Protein AF-A0A9E2Q8C4-F1 (afdb_monomer_lite)

Secondary structure (DSSP, 8-state):
-----PPPEEEEEEBPTTSSTT-TTBHHHHHHHTEEEEETT-TTGGG--TT-EEEEEETTTEEEEEEEE-S--EEPPGGG--SSS-EEEEEEEEEEEEEEEEEGGGTGGGSS---TT-SEEEE-HHHHHHHHHHHHHHHHTT---TTTHHHHHHHHHHHHHHHHHGGGT-EE--TTS-SSEE--TTT-EESEEEE-TTS-EEEEEE-SS--HHHHHHHHHHHHHHHHHHT--TT--EEEEEEES---HHHHHHHHHTTEEEEE----

Radius of gyration: 23.62 Å; chains: 1; bounding box: 59×43×69 Å

Sequence (267 aa):
MSEKSSPNYWLFSNKSAGAYDDNIWDMSTVLKTSCYSIKEPESNRSHVSPGDVVYMRIYGHAFIGRFVIAGEWKKAPVKQQKWKVTVGTFPMKDVVIWPRPLPQVLVMKDLSNQNYRKRINKITREDGIMIETAQRVYTRLGFGDADENILVLEKGLEEAIKPNLKKLGLKPAGKNIRQQFDMGIGVGRSDLICLDENGDLVVVELKRGLTSDEAIGQVLRYMGWLRENTAEKGQKVEGCIVAGDYDEHLRLAAAAANVRLVLVRLG

pLDDT: mean 79.26, std 16.54, range [32.16, 98.25]

Structure (mmCIF, N/CA/C/O backbone):
data_AF-A0A9E2Q8C4-F1
#
_entry.id   AF-A0A9E2Q8C4-F1
#
loop_
_atom_site.group_PDB
_atom_site.id
_atom_site.type_symbol
_atom_site.label_atom_id
_atom_site.label_alt_id
_atom_site.label_comp_id
_atom_site.label_asym_id
_atom_site.label_entity_id
_atom_site.label_seq_id
_atom_site.pdbx_PDB_ins_code
_atom_site.Cartn_x
_atom_site.Cartn_y
_atom_site.Cartn_z
_atom_site.occupancy
_atom_site.B_iso_or_equiv
_atom_site.auth_seq_id
_atom_site.auth_comp_id
_atom_site.auth_asym_id
_atom_site.auth_atom_id
_atom_site.pdbx_PDB_model_num
ATOM 1 N N . MET A 1 1 ? 6.461 -23.977 -36.034 1.00 39.34 1 MET A N 1
ATOM 2 C CA . MET A 1 1 ? 5.905 -22.840 -35.265 1.00 39.34 1 MET A CA 1
ATOM 3 C C . MET A 1 1 ? 6.678 -22.789 -33.960 1.00 39.34 1 MET A C 1
ATOM 5 O O . MET A 1 1 ? 6.621 -23.770 -33.237 1.00 39.34 1 MET A O 1
ATOM 9 N N . SER A 1 2 ? 7.496 -21.760 -33.712 1.00 45.03 2 SER A N 1
ATOM 10 C CA . SER A 1 2 ? 8.267 -21.688 -32.462 1.00 45.03 2 SER A CA 1
ATOM 11 C C . SER A 1 2 ? 7.309 -21.454 -31.297 1.00 45.03 2 SER A C 1
ATOM 13 O O . SER A 1 2 ? 6.535 -20.493 -31.343 1.00 45.03 2 SER A O 1
ATOM 15 N N . GLU A 1 3 ? 7.355 -22.303 -30.272 1.00 47.19 3 GLU A N 1
ATOM 16 C CA . GLU A 1 3 ? 6.720 -22.022 -28.985 1.00 47.19 3 GLU A CA 1
ATOM 17 C C . GLU A 1 3 ? 7.169 -20.632 -28.528 1.00 47.19 3 GLU A C 1
ATOM 19 O O . GLU A 1 3 ? 8.356 -20.381 -28.316 1.00 47.19 3 GLU A O 1
ATOM 24 N N . LYS A 1 4 ? 6.235 -19.679 -28.448 1.00 56.53 4 LYS A N 1
ATOM 25 C CA . LYS A 1 4 ? 6.529 -18.401 -27.806 1.00 56.53 4 LYS A CA 1
ATOM 26 C C . LYS A 1 4 ? 6.723 -18.708 -26.327 1.00 56.53 4 LYS A C 1
ATOM 28 O O . LYS A 1 4 ? 5.743 -18.946 -25.629 1.00 56.53 4 LYS A O 1
ATOM 33 N N . SER A 1 5 ? 7.980 -18.729 -25.886 1.00 68.31 5 SER A N 1
ATOM 34 C CA . SER A 1 5 ? 8.337 -18.761 -24.468 1.00 68.31 5 SER A CA 1
ATOM 35 C C . SER A 1 5 ? 7.480 -17.751 -23.708 1.00 68.31 5 SER A C 1
ATOM 37 O O . SER A 1 5 ? 7.331 -16.608 -24.150 1.00 68.31 5 SER A O 1
ATOM 39 N N . SER A 1 6 ? 6.927 -18.169 -22.571 1.00 83.00 6 SER A N 1
ATOM 40 C CA . SER A 1 6 ? 6.216 -17.273 -21.661 1.00 83.00 6 SER A CA 1
ATOM 41 C C . SER A 1 6 ? 7.096 -16.064 -21.313 1.00 83.00 6 SER A C 1
ATOM 43 O O . SER A 1 6 ? 8.307 -16.235 -21.132 1.00 83.00 6 SER A O 1
ATOM 45 N N . PRO A 1 7 ? 6.522 -14.850 -21.231 1.00 92.00 7 PRO A N 1
ATOM 46 C CA . PRO A 1 7 ? 7.296 -13.649 -20.947 1.00 92.00 7 PRO A CA 1
ATOM 47 C C . PRO A 1 7 ? 7.872 -13.699 -19.531 1.00 92.00 7 PRO A C 1
ATOM 49 O O . PRO A 1 7 ? 7.220 -14.193 -18.605 1.00 92.00 7 PRO A O 1
ATOM 52 N N . ASN A 1 8 ? 9.074 -13.152 -19.341 1.00 96.81 8 ASN A N 1
ATOM 53 C CA . ASN A 1 8 ? 9.579 -12.885 -18.000 1.00 96.81 8 ASN A CA 1
ATOM 54 C C . ASN A 1 8 ? 8.943 -11.607 -17.445 1.00 96.81 8 ASN A C 1
ATOM 56 O O . ASN A 1 8 ? 8.473 -10.740 -18.187 1.00 96.81 8 ASN A O 1
ATOM 60 N N . TYR A 1 9 ? 8.975 -11.483 -16.121 1.00 97.31 9 TYR A N 1
ATOM 61 C CA . TYR A 1 9 ? 8.453 -10.330 -15.404 1.00 97.31 9 TYR A CA 1
ATOM 62 C C . TYR A 1 9 ? 9.584 -9.626 -14.657 1.00 97.31 9 TYR A C 1
ATOM 64 O O . TYR A 1 9 ? 10.456 -10.264 -14.058 1.00 97.31 9 TYR A O 1
ATOM 72 N N . TRP A 1 10 ? 9.570 -8.297 -14.693 1.00 97.25 10 TRP A N 1
ATOM 73 C CA . TRP A 1 10 ? 10.635 -7.475 -14.133 1.00 97.25 10 TRP A CA 1
ATOM 74 C C . TRP A 1 10 ? 10.099 -6.277 -13.356 1.00 97.25 10 TRP A C 1
ATOM 76 O O . TRP A 1 10 ? 9.051 -5.720 -13.676 1.00 97.25 10 TRP A O 1
ATOM 86 N N . LEU A 1 11 ? 10.882 -5.827 -12.380 1.00 95.81 11 LEU A N 1
ATOM 87 C CA . LEU A 1 11 ? 10.775 -4.500 -11.785 1.00 95.81 11 LEU A CA 1
ATOM 88 C C . LEU A 1 11 ? 11.902 -3.628 -12.310 1.00 95.81 11 LEU A C 1
ATOM 90 O O . LEU A 1 11 ? 13.074 -3.967 -12.122 1.00 95.81 11 LEU A O 1
ATOM 94 N N . PHE A 1 12 ? 11.554 -2.498 -12.918 1.00 96.00 12 PHE A N 1
ATOM 95 C CA . PHE A 1 12 ? 12.516 -1.463 -13.283 1.00 96.00 12 PHE A CA 1
ATOM 96 C C . PHE A 1 12 ? 12.326 -0.260 -12.368 1.00 96.00 12 PHE A C 1
ATOM 98 O O . PHE A 1 12 ? 11.227 0.290 -12.261 1.00 96.00 12 PHE A O 1
ATOM 105 N N . SER A 1 13 ? 13.402 0.136 -11.694 1.00 93.12 13 SER A N 1
ATOM 106 C CA . SER A 1 13 ? 13.359 1.159 -10.653 1.00 93.12 13 SER A CA 1
ATOM 107 C C . SER A 1 13 ? 14.096 2.428 -11.051 1.00 93.12 13 SER A C 1
ATOM 109 O O . SER A 1 13 ? 15.273 2.382 -11.397 1.00 93.12 13 SER A O 1
ATOM 111 N N . ASN A 1 14 ? 13.439 3.570 -10.903 1.00 90.50 14 ASN A N 1
ATOM 112 C CA . ASN A 1 14 ? 14.034 4.891 -11.086 1.00 90.50 14 ASN A CA 1
ATOM 113 C C . ASN A 1 14 ? 13.808 5.758 -9.836 1.00 90.50 14 ASN A C 1
ATOM 115 O O . ASN A 1 14 ? 13.177 5.340 -8.860 1.00 90.50 14 ASN A O 1
ATOM 119 N N . LYS A 1 15 ? 14.398 6.949 -9.824 1.00 83.44 15 LYS A N 1
ATOM 120 C CA . LYS A 1 15 ? 14.154 7.984 -8.816 1.00 83.44 15 LYS A CA 1
ATOM 121 C C . LYS A 1 15 ? 12.953 8.835 -9.240 1.00 83.44 15 LYS A C 1
ATOM 123 O O . LYS A 1 15 ? 12.506 8.757 -10.385 1.00 83.44 15 LYS A O 1
ATOM 128 N N . SER A 1 16 ? 12.395 9.587 -8.296 1.00 75.12 16 SER A N 1
ATOM 129 C CA . SER A 1 16 ? 11.257 10.473 -8.545 1.00 75.12 16 SER A CA 1
ATOM 130 C C . SER A 1 16 ? 11.588 11.531 -9.601 1.00 75.12 16 SER A C 1
ATOM 132 O O . SER A 1 16 ? 12.755 11.834 -9.853 1.00 75.12 16 SER A O 1
ATOM 134 N N . ALA A 1 17 ? 10.543 12.073 -10.224 1.00 65.44 17 ALA A N 1
ATOM 135 C CA . ALA A 1 17 ? 10.678 13.163 -11.181 1.00 65.44 17 ALA A CA 1
ATOM 136 C C . ALA A 1 17 ? 11.287 14.410 -10.519 1.00 65.44 17 ALA A C 1
ATOM 138 O O . ALA A 1 17 ? 10.883 14.768 -9.413 1.00 65.44 17 ALA A O 1
ATOM 139 N N . GLY A 1 18 ? 12.250 15.050 -11.185 1.00 59.59 18 GLY A N 1
ATOM 140 C CA . GLY A 1 18 ? 12.942 16.249 -10.701 1.00 59.59 18 GLY A CA 1
ATOM 141 C C . GLY A 1 18 ? 14.043 15.974 -9.672 1.00 59.59 18 GLY A C 1
ATOM 142 O O . GLY A 1 18 ? 14.650 16.909 -9.165 1.00 59.59 18 GLY A O 1
ATOM 143 N N . ALA A 1 19 ? 14.327 14.706 -9.346 1.00 59.12 19 ALA A N 1
ATOM 144 C CA . ALA A 1 19 ? 15.390 14.369 -8.394 1.00 59.12 19 ALA A CA 1
ATOM 145 C C . ALA A 1 19 ? 16.797 14.596 -8.974 1.00 59.12 19 ALA A C 1
ATOM 147 O O . ALA A 1 19 ? 17.750 14.810 -8.226 1.00 59.12 19 ALA A O 1
ATOM 148 N N . TYR A 1 20 ? 16.932 14.501 -10.299 1.00 58.69 20 TYR A N 1
ATOM 149 C CA . TYR A 1 20 ? 18.183 14.703 -11.021 1.00 58.69 20 TYR A CA 1
ATOM 150 C C . TYR A 1 20 ? 17.852 15.268 -12.407 1.00 58.69 20 TYR A C 1
ATOM 152 O O . TYR A 1 20 ? 17.628 14.477 -13.322 1.00 58.69 20 TYR A O 1
ATOM 160 N N . ASP A 1 21 ? 17.807 16.598 -12.544 1.00 53.22 21 ASP A N 1
ATOM 161 C CA . ASP A 1 21 ? 17.507 17.331 -13.790 1.00 53.22 21 ASP A CA 1
ATOM 162 C C . ASP A 1 21 ? 18.014 16.606 -15.054 1.00 53.22 21 ASP A C 1
ATOM 164 O O . ASP A 1 21 ? 19.219 16.521 -15.311 1.00 53.22 21 ASP A O 1
ATOM 168 N N . ASP A 1 22 ? 17.080 16.035 -15.824 1.00 54.12 22 ASP A N 1
ATOM 169 C CA . ASP A 1 22 ? 17.301 15.346 -17.106 1.00 54.12 22 ASP A CA 1
ATOM 170 C C . ASP A 1 22 ? 18.286 14.152 -17.088 1.00 54.12 22 ASP A C 1
ATOM 172 O O . ASP A 1 22 ? 18.884 13.778 -18.104 1.00 54.12 22 ASP A O 1
ATOM 176 N N . ASN A 1 23 ? 18.445 13.486 -15.942 1.00 69.94 23 ASN A N 1
ATOM 177 C CA . ASN A 1 23 ? 19.281 12.290 -15.808 1.00 69.94 23 ASN A CA 1
ATOM 178 C C . ASN A 1 23 ? 18.505 11.001 -16.154 1.00 69.94 23 ASN A C 1
ATOM 180 O O . ASN A 1 23 ? 17.295 10.899 -15.982 1.00 69.94 23 ASN A O 1
ATOM 184 N N . ILE A 1 24 ? 19.211 9.946 -16.568 1.00 72.31 24 ILE A N 1
ATOM 185 C CA . ILE A 1 24 ? 18.645 8.621 -16.890 1.00 72.31 24 ILE A CA 1
ATOM 186 C C . ILE A 1 24 ? 17.985 7.914 -15.694 1.00 72.31 24 ILE A C 1
ATOM 188 O O . ILE A 1 24 ? 17.315 6.896 -15.870 1.00 72.31 24 ILE A O 1
ATOM 192 N N . TRP A 1 25 ? 18.258 8.384 -14.475 1.00 78.19 25 TRP A N 1
ATOM 193 C CA . TRP A 1 25 ? 17.630 7.913 -13.239 1.00 78.19 25 TRP A CA 1
ATOM 194 C C . TRP A 1 25 ? 16.309 8.616 -12.949 1.00 78.19 25 TRP A C 1
ATOM 196 O O . TRP A 1 25 ? 15.551 8.125 -12.116 1.00 78.19 25 TRP A O 1
ATOM 206 N N . ASP A 1 26 ? 16.031 9.727 -13.626 1.00 79.19 26 ASP A N 1
ATOM 207 C CA . ASP A 1 26 ? 14.790 10.469 -13.493 1.00 79.19 26 ASP A CA 1
ATOM 208 C C . ASP A 1 26 ? 13.678 9.760 -14.274 1.00 79.19 26 ASP A C 1
ATOM 210 O O . ASP A 1 26 ? 13.826 9.406 -15.448 1.00 79.19 26 ASP A O 1
ATOM 214 N N . MET A 1 27 ? 12.564 9.489 -13.601 1.00 83.94 27 MET A N 1
ATOM 215 C CA . MET A 1 27 ? 11.431 8.805 -14.215 1.00 83.94 27 MET A CA 1
ATOM 216 C C . MET A 1 27 ? 10.715 9.664 -15.271 1.00 83.94 27 MET A C 1
ATOM 218 O O . MET A 1 27 ? 10.165 9.122 -16.230 1.00 83.94 27 MET A O 1
ATOM 222 N N . SER A 1 28 ? 10.748 10.994 -15.154 1.00 77.88 28 SER A N 1
ATOM 223 C CA . SER A 1 28 ? 10.098 11.895 -16.115 1.00 77.88 28 SER A CA 1
ATOM 224 C C . SER A 1 28 ? 10.711 11.788 -17.516 1.00 77.88 28 SER A C 1
ATOM 226 O O . SER A 1 28 ? 9.984 11.793 -18.510 1.00 77.88 28 SER A O 1
ATOM 228 N N . THR A 1 29 ? 12.029 11.587 -17.605 1.00 74.25 29 THR A N 1
ATOM 229 C CA . THR A 1 29 ? 12.761 11.375 -18.864 1.00 74.25 29 THR A CA 1
ATOM 230 C C . THR A 1 29 ? 12.287 10.117 -19.594 1.00 74.25 29 THR A C 1
ATOM 232 O O . THR A 1 29 ? 12.103 10.117 -20.813 1.00 74.25 29 THR A O 1
ATOM 235 N N . VAL A 1 30 ? 12.049 9.038 -18.846 1.00 80.25 30 VAL A N 1
ATOM 236 C CA . VAL A 1 30 ? 11.579 7.761 -19.399 1.00 80.25 30 VAL A CA 1
ATOM 237 C C . VAL A 1 30 ? 10.150 7.891 -19.933 1.00 80.25 30 VAL A C 1
ATOM 239 O O . VAL A 1 30 ? 9.865 7.455 -21.048 1.00 80.25 30 VAL A O 1
ATOM 242 N N . LEU A 1 31 ? 9.259 8.547 -19.180 1.00 80.00 31 LEU A N 1
ATOM 243 C CA . LEU A 1 31 ? 7.859 8.716 -19.585 1.00 80.00 31 LEU A CA 1
ATOM 244 C C . LEU A 1 31 ? 7.700 9.607 -20.827 1.00 80.00 31 LEU A C 1
ATOM 246 O O . LEU A 1 31 ? 6.835 9.337 -21.655 1.00 80.00 31 LEU A O 1
ATOM 250 N N . LYS A 1 32 ? 8.551 10.627 -21.002 1.00 80.56 32 LYS A N 1
ATOM 251 C CA . LYS A 1 32 ? 8.515 11.522 -22.175 1.00 80.56 32 LYS A CA 1
ATOM 252 C C . LYS A 1 32 ? 8.969 10.849 -23.474 1.00 80.56 32 LYS A C 1
ATOM 254 O O . LYS A 1 32 ? 8.520 11.231 -24.548 1.00 80.56 32 LYS A O 1
ATOM 259 N N . THR A 1 33 ? 9.881 9.881 -23.396 1.00 75.81 33 THR A N 1
ATOM 260 C CA . THR A 1 33 ? 10.587 9.338 -24.574 1.00 75.81 33 THR A CA 1
ATOM 261 C C . THR A 1 33 ? 10.051 7.989 -25.055 1.00 75.81 33 THR A C 1
ATOM 263 O O . THR A 1 33 ? 10.525 7.475 -26.068 1.00 75.81 33 THR A O 1
ATOM 266 N N . SER A 1 34 ? 9.073 7.397 -24.353 1.00 80.31 34 SER A N 1
ATOM 267 C CA . SER A 1 34 ? 8.577 6.026 -24.603 1.00 80.31 34 SER A CA 1
ATOM 268 C C . SER A 1 34 ? 9.696 4.968 -24.657 1.00 80.31 34 SER A C 1
ATOM 270 O O . SER A 1 34 ? 9.563 3.911 -25.279 1.00 80.31 34 SER A O 1
ATOM 272 N N . CYS A 1 35 ? 10.824 5.268 -24.014 1.00 87.56 35 CYS A N 1
ATOM 273 C CA . CYS A 1 35 ? 12.038 4.472 -24.011 1.00 87.56 35 CYS A CA 1
ATOM 274 C C . CYS A 1 35 ? 12.597 4.435 -22.588 1.00 87.56 35 CYS A C 1
ATOM 276 O O . CYS A 1 35 ? 12.778 5.471 -21.947 1.00 87.56 35 CYS A O 1
ATOM 278 N N . TYR A 1 36 ? 12.926 3.242 -22.094 1.00 91.62 36 TYR A N 1
ATOM 279 C CA . TYR A 1 36 ? 13.484 3.081 -20.755 1.00 91.62 36 TYR A CA 1
ATOM 280 C C . TYR A 1 36 ? 15.013 3.092 -20.799 1.00 91.62 36 TYR A C 1
ATOM 282 O O . TYR A 1 36 ? 15.641 2.130 -21.247 1.00 91.62 36 TYR A O 1
ATOM 290 N N . SER A 1 37 ? 15.619 4.178 -20.317 1.00 90.06 37 SER A N 1
ATOM 291 C CA . SER A 1 37 ? 17.073 4.379 -20.294 1.00 90.06 37 SER A CA 1
ATOM 292 C C . SER A 1 37 ? 17.760 3.579 -19.186 1.00 90.06 37 SER A C 1
ATOM 294 O O . SER A 1 37 ? 17.492 3.775 -18.001 1.00 90.06 37 SER A O 1
ATOM 296 N N . ILE A 1 38 ? 18.705 2.720 -19.567 1.00 90.00 38 ILE A N 1
ATOM 297 C CA . ILE A 1 38 ? 19.471 1.841 -18.676 1.00 90.00 38 ILE A CA 1
ATOM 298 C C . ILE A 1 38 ? 20.961 1.906 -19.044 1.00 90.00 38 ILE A C 1
ATOM 300 O O . ILE A 1 38 ? 21.326 1.932 -20.222 1.00 90.00 38 ILE A O 1
ATOM 304 N N . LYS A 1 39 ? 21.836 1.914 -18.031 1.00 88.75 39 LYS A N 1
ATOM 305 C CA . LYS A 1 39 ? 23.293 1.843 -18.223 1.00 88.75 39 LYS A CA 1
ATOM 306 C C . LYS A 1 39 ? 23.695 0.449 -18.708 1.00 88.75 39 LYS A C 1
ATOM 308 O O . LYS A 1 39 ? 23.172 -0.545 -18.221 1.00 88.75 39 LYS A O 1
ATOM 313 N N . GLU A 1 40 ? 24.668 0.361 -19.607 1.00 89.00 40 GLU A N 1
ATOM 314 C CA . GLU A 1 40 ? 25.208 -0.919 -20.092 1.00 89.00 40 GLU A CA 1
ATOM 315 C C . GLU A 1 40 ? 25.614 -1.905 -18.969 1.00 89.00 40 GLU A C 1
ATOM 317 O O . GLU A 1 40 ? 25.206 -3.066 -19.069 1.00 89.00 40 GLU A O 1
ATOM 322 N N . PRO A 1 41 ? 26.319 -1.483 -17.891 1.00 90.06 41 PRO A N 1
ATOM 323 C CA . PRO A 1 41 ? 26.704 -2.372 -16.787 1.00 90.06 41 PRO A CA 1
ATOM 324 C C . PRO A 1 41 ? 25.583 -2.680 -15.779 1.00 90.06 41 PRO 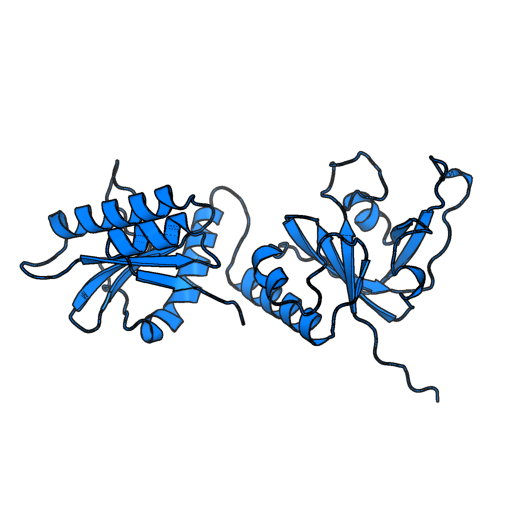A C 1
ATOM 326 O O . PRO A 1 41 ? 25.849 -3.318 -14.762 1.00 90.06 41 PRO A O 1
ATOM 329 N N . GLU A 1 42 ? 24.349 -2.210 -15.994 1.00 90.50 42 GLU A N 1
ATOM 330 C CA . GLU A 1 42 ? 23.254 -2.467 -15.055 1.00 90.50 42 GLU A CA 1
ATOM 331 C C . GLU A 1 42 ? 22.992 -3.975 -14.934 1.00 90.50 42 GLU A C 1
ATOM 333 O O . GLU A 1 42 ? 22.774 -4.674 -15.930 1.00 90.50 42 GLU A O 1
ATOM 338 N N . SER A 1 43 ? 23.001 -4.484 -13.700 1.00 90.50 43 SER A N 1
ATOM 339 C CA . SER A 1 43 ? 22.795 -5.911 -13.447 1.00 90.50 43 SER A CA 1
ATOM 340 C C . SER A 1 43 ? 21.455 -6.372 -14.020 1.00 90.50 43 SER A C 1
ATOM 342 O O . SER A 1 43 ? 20.477 -5.633 -13.952 1.00 90.50 43 SER A O 1
ATOM 344 N N . ASN A 1 44 ? 21.400 -7.596 -14.544 1.00 93.31 44 ASN A N 1
ATOM 345 C CA . ASN A 1 44 ? 20.228 -8.204 -15.186 1.00 93.31 44 ASN A CA 1
ATOM 346 C C . ASN A 1 44 ? 19.761 -7.580 -16.510 1.00 93.31 44 ASN A C 1
ATOM 348 O O . ASN A 1 44 ? 18.936 -8.201 -17.172 1.00 93.31 44 ASN A O 1
ATOM 352 N N . ARG A 1 45 ? 20.302 -6.436 -16.955 1.00 95.06 45 ARG A N 1
ATOM 353 C CA . ARG A 1 45 ? 19.930 -5.815 -18.241 1.00 95.06 45 ARG A CA 1
ATOM 354 C C . ARG A 1 45 ? 20.023 -6.795 -19.414 1.00 95.06 45 ARG A C 1
ATOM 356 O O . ARG A 1 45 ? 19.138 -6.816 -20.256 1.00 95.06 45 ARG A O 1
ATOM 363 N N . SER A 1 46 ? 21.088 -7.595 -19.473 1.00 94.50 46 SER A N 1
ATOM 364 C CA . SER A 1 46 ? 21.328 -8.564 -20.552 1.00 94.50 46 SER A CA 1
ATOM 365 C C . SER A 1 46 ? 20.352 -9.744 -20.574 1.00 94.50 46 SER A C 1
ATOM 367 O O . SER A 1 46 ? 20.367 -10.497 -21.538 1.00 94.50 46 SER A O 1
ATOM 369 N N . HIS A 1 47 ? 19.539 -9.926 -19.529 1.00 95.50 47 HIS A N 1
ATOM 370 C CA . HIS A 1 47 ? 18.545 -10.999 -19.434 1.00 95.50 47 HIS A CA 1
ATOM 371 C C . HIS A 1 47 ? 17.129 -10.540 -19.803 1.00 95.50 47 HIS A C 1
ATOM 373 O O . HIS A 1 47 ? 16.211 -11.353 -19.768 1.00 95.50 47 HIS A O 1
ATOM 379 N N . VAL A 1 48 ? 16.942 -9.252 -20.097 1.00 96.81 48 VAL A N 1
ATOM 380 C CA . VAL A 1 48 ? 15.652 -8.692 -20.504 1.00 96.81 48 VAL A CA 1
ATOM 381 C C . VAL A 1 48 ? 15.499 -8.864 -22.009 1.00 96.81 48 VAL A C 1
ATOM 383 O O . VAL A 1 48 ? 16.391 -8.471 -22.764 1.00 96.81 48 VAL A O 1
ATOM 386 N N . SER A 1 49 ? 14.361 -9.398 -22.443 1.00 96.62 49 SER A N 1
ATOM 387 C CA . SER A 1 49 ? 14.095 -9.706 -23.851 1.00 96.62 49 SER A CA 1
ATOM 388 C C . SER A 1 49 ? 12.784 -9.087 -24.354 1.00 96.62 49 SER A C 1
ATOM 390 O O . SER A 1 49 ? 11.892 -8.768 -23.561 1.00 96.62 49 SER A O 1
ATOM 392 N N . PRO A 1 50 ? 12.624 -8.909 -25.679 1.00 97.50 50 PRO A N 1
ATOM 393 C CA . PRO A 1 50 ? 11.363 -8.478 -26.272 1.00 97.50 50 PRO A CA 1
ATOM 394 C C . PRO A 1 50 ? 10.192 -9.371 -25.854 1.00 97.50 50 PRO A C 1
ATOM 396 O O . PRO A 1 50 ? 10.273 -10.594 -25.923 1.00 97.50 50 PRO A O 1
ATOM 399 N N . GLY A 1 51 ? 9.083 -8.749 -25.457 1.00 97.12 51 GLY A N 1
ATOM 400 C CA . GLY A 1 51 ? 7.899 -9.437 -24.937 1.00 97.12 51 GLY A CA 1
ATOM 401 C C . GLY A 1 51 ? 7.844 -9.549 -23.413 1.00 97.12 51 GLY A C 1
ATOM 402 O O . GLY A 1 51 ? 6.758 -9.788 -22.889 1.00 97.12 51 GLY A O 1
ATOM 403 N N . ASP A 1 52 ? 8.950 -9.313 -22.704 1.00 98.25 52 ASP A N 1
ATOM 404 C CA . ASP A 1 52 ? 8.952 -9.278 -21.242 1.00 98.25 52 ASP A CA 1
ATOM 405 C C . ASP A 1 52 ? 8.081 -8.137 -20.697 1.00 98.25 52 ASP A C 1
ATOM 407 O O . ASP A 1 52 ? 8.002 -7.047 -21.276 1.00 98.25 52 ASP A O 1
ATOM 411 N N . VAL A 1 53 ? 7.451 -8.383 -19.548 1.00 98.19 53 VAL A N 1
ATOM 412 C CA . VAL A 1 53 ? 6.601 -7.414 -18.849 1.00 98.19 53 VAL A CA 1
ATOM 413 C C . VAL A 1 53 ? 7.406 -6.732 -17.754 1.00 98.19 53 VAL A C 1
ATOM 415 O O . VAL A 1 53 ? 8.072 -7.383 -16.949 1.00 98.19 53 VAL A O 1
ATOM 418 N N . VAL A 1 54 ? 7.309 -5.411 -17.685 1.00 97.94 54 VAL A N 1
ATOM 419 C CA . VAL A 1 54 ? 8.020 -4.600 -16.700 1.00 97.94 54 VAL A CA 1
ATOM 420 C C . VAL A 1 54 ? 7.027 -3.783 -15.890 1.00 97.94 54 VAL A C 1
ATOM 422 O O . VAL A 1 54 ? 6.259 -3.010 -16.457 1.00 97.94 54 VAL A O 1
ATOM 425 N N . TYR A 1 55 ? 7.094 -3.887 -14.565 1.00 97.25 55 TYR A N 1
ATOM 426 C CA . TYR A 1 55 ? 6.458 -2.943 -13.650 1.00 97.25 55 TYR A CA 1
ATOM 427 C C . TYR A 1 55 ? 7.450 -1.844 -13.277 1.00 97.25 55 TYR A C 1
ATOM 429 O O . TYR A 1 55 ? 8.588 -2.099 -12.870 1.00 97.25 55 TYR A O 1
ATOM 437 N N . MET A 1 56 ? 7.013 -0.601 -13.433 1.00 96.00 56 MET A N 1
ATOM 438 C CA . MET A 1 56 ? 7.816 0.581 -13.153 1.00 96.00 56 MET A CA 1
ATOM 439 C C . MET A 1 56 ? 7.663 0.972 -11.688 1.00 96.00 56 MET A C 1
ATOM 441 O O . MET A 1 56 ? 6.545 1.093 -11.185 1.00 96.00 56 MET A O 1
ATOM 445 N N . ARG A 1 57 ? 8.790 1.204 -11.015 1.00 93.50 57 ARG A N 1
ATOM 446 C CA . ARG A 1 57 ? 8.848 1.547 -9.593 1.00 93.50 57 ARG A CA 1
ATOM 447 C C . ARG A 1 57 ? 9.688 2.800 -9.363 1.00 93.50 57 ARG A C 1
ATOM 449 O O . ARG A 1 57 ? 10.755 2.961 -9.949 1.00 93.50 57 ARG A O 1
ATOM 456 N N . ILE A 1 58 ? 9.253 3.646 -8.44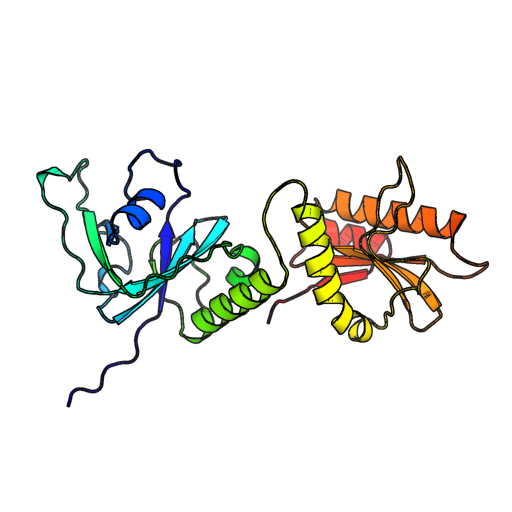1 1.00 84.94 58 ILE A N 1
ATOM 457 C CA . ILE A 1 58 ? 10.065 4.707 -7.852 1.00 84.94 58 ILE A CA 1
ATOM 458 C C . ILE A 1 58 ? 10.637 4.184 -6.532 1.00 84.94 58 ILE A C 1
ATOM 460 O O . ILE A 1 58 ? 9.884 3.798 -5.635 1.00 84.94 58 ILE A O 1
ATOM 464 N N . TYR A 1 59 ? 11.966 4.164 -6.406 1.00 80.19 59 TYR A N 1
ATOM 465 C CA . TYR A 1 59 ? 12.646 3.694 -5.193 1.00 80.19 59 TYR A CA 1
ATOM 466 C C . TYR A 1 59 ? 12.111 4.366 -3.935 1.00 80.19 59 TYR A C 1
ATOM 468 O O . TYR A 1 59 ? 12.134 5.586 -3.849 1.00 80.19 59 TYR A O 1
ATOM 476 N N . GLY A 1 60 ? 11.723 3.579 -2.933 1.00 73.69 60 GLY A N 1
ATOM 477 C CA . GLY A 1 60 ? 11.273 4.135 -1.652 1.00 73.69 60 GLY A CA 1
ATOM 478 C C . GLY A 1 60 ? 9.802 4.556 -1.644 1.00 73.69 60 GLY A C 1
ATOM 479 O O . GLY A 1 60 ? 9.255 4.744 -0.566 1.00 73.69 60 GLY A O 1
ATOM 480 N N . HIS A 1 61 ? 9.149 4.635 -2.807 1.00 75.00 61 HIS A N 1
ATOM 481 C CA . HIS A 1 61 ? 7.856 5.301 -2.939 1.00 75.00 61 HIS A CA 1
ATOM 482 C C . HIS A 1 61 ? 6.754 4.368 -3.445 1.00 75.00 61 HIS A C 1
ATOM 484 O O . HIS A 1 61 ? 5.939 3.893 -2.656 1.00 75.00 61 HIS A O 1
ATOM 490 N N . ALA A 1 62 ? 6.701 4.094 -4.750 1.00 80.06 62 ALA A N 1
ATOM 491 C CA . ALA A 1 62 ? 5.515 3.493 -5.354 1.00 80.06 62 ALA A CA 1
ATOM 492 C C . ALA A 1 62 ? 5.800 2.756 -6.665 1.00 80.06 62 ALA A C 1
ATOM 494 O O . ALA A 1 62 ? 6.782 3.040 -7.351 1.00 80.06 62 ALA A O 1
ATOM 495 N N . PHE A 1 63 ? 4.906 1.848 -7.039 1.00 90.44 63 PHE A N 1
ATOM 496 C CA . PHE A 1 63 ? 4.764 1.372 -8.411 1.00 90.44 63 PHE A CA 1
ATOM 497 C C . PHE A 1 63 ? 3.868 2.342 -9.186 1.00 90.44 63 PHE A C 1
ATOM 499 O O . PHE A 1 63 ? 2.843 2.782 -8.676 1.00 90.44 63 PHE A O 1
ATOM 506 N N . ILE A 1 64 ? 4.249 2.690 -10.411 1.00 91.81 64 ILE A N 1
ATOM 507 C CA . ILE A 1 64 ? 3.607 3.780 -11.173 1.00 91.81 64 ILE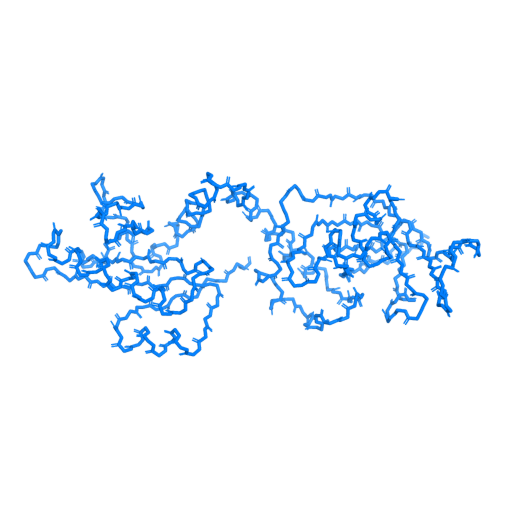 A CA 1
ATOM 508 C C . ILE A 1 64 ? 2.910 3.305 -12.448 1.00 91.81 64 ILE A C 1
ATOM 510 O O . ILE A 1 64 ? 2.303 4.099 -13.164 1.00 91.81 64 ILE A O 1
ATOM 514 N N . GLY A 1 65 ? 3.042 2.026 -12.780 1.00 95.19 65 GLY A N 1
ATOM 515 C CA . GLY A 1 65 ? 2.549 1.491 -14.034 1.00 95.19 65 GLY A CA 1
ATOM 516 C C . GLY A 1 65 ? 3.344 0.292 -14.510 1.00 95.19 65 GLY A C 1
ATOM 517 O O . GLY A 1 65 ? 4.210 -0.239 -13.810 1.00 95.19 65 GLY A O 1
ATOM 518 N N . ARG A 1 66 ? 3.067 -0.106 -15.745 1.00 97.12 66 ARG A N 1
ATOM 519 C CA . ARG A 1 66 ? 3.737 -1.213 -16.420 1.00 97.12 66 ARG A CA 1
ATOM 520 C C . ARG A 1 66 ? 3.889 -0.953 -17.912 1.00 97.12 66 ARG A C 1
ATOM 522 O O . ARG A 1 66 ? 3.218 -0.087 -18.468 1.00 97.12 66 ARG A O 1
ATOM 529 N N . PHE A 1 67 ? 4.742 -1.731 -18.558 1.00 97.44 67 PHE A N 1
ATOM 530 C CA . PHE A 1 67 ? 4.877 -1.769 -20.010 1.00 97.44 67 PHE A CA 1
ATOM 531 C C . PHE A 1 67 ? 5.422 -3.126 -20.464 1.00 97.44 67 PHE A C 1
ATOM 533 O O . PHE A 1 67 ? 5.829 -3.953 -19.645 1.00 97.44 67 PHE A O 1
ATOM 540 N N . VAL A 1 68 ? 5.448 -3.341 -21.777 1.00 97.62 68 VAL A N 1
ATOM 541 C CA . VAL A 1 68 ? 6.075 -4.501 -22.417 1.00 97.62 68 VAL A CA 1
ATOM 542 C C . VAL A 1 68 ? 7.319 -4.051 -23.179 1.00 97.62 68 VAL A C 1
ATOM 544 O O . VAL A 1 68 ? 7.299 -3.028 -23.872 1.00 97.62 68 VAL A O 1
ATOM 547 N N . ILE A 1 69 ? 8.406 -4.817 -23.080 1.00 97.62 69 ILE A N 1
ATOM 548 C CA . ILE A 1 69 ? 9.631 -4.578 -23.854 1.00 97.62 69 ILE A CA 1
ATOM 549 C C . ILE A 1 69 ? 9.316 -4.795 -25.337 1.00 97.62 69 ILE A C 1
ATOM 551 O O . ILE A 1 69 ? 8.959 -5.896 -25.763 1.00 97.62 69 ILE A O 1
ATOM 555 N N . ALA A 1 70 ? 9.426 -3.738 -26.140 1.00 96.12 70 ALA A N 1
ATOM 556 C CA . ALA A 1 70 ? 9.053 -3.775 -27.552 1.00 96.12 70 ALA A CA 1
ATOM 557 C C . ALA A 1 70 ? 10.160 -4.337 -28.457 1.00 96.12 70 ALA A C 1
ATOM 559 O O . ALA A 1 70 ? 9.881 -4.772 -29.571 1.00 96.12 70 ALA A O 1
ATOM 560 N N . GLY A 1 71 ? 11.409 -4.328 -27.994 1.00 95.12 71 GLY A N 1
ATOM 561 C CA . GLY A 1 71 ? 12.579 -4.694 -28.781 1.00 95.12 71 GLY A CA 1
ATOM 562 C C . GLY A 1 71 ? 13.855 -4.700 -27.944 1.00 95.12 71 GLY A C 1
ATOM 563 O O . GLY A 1 71 ? 13.838 -4.353 -26.764 1.00 95.12 71 GLY A O 1
ATOM 564 N N . GLU A 1 72 ? 14.953 -5.104 -28.576 1.00 95.81 72 GLU A N 1
ATOM 565 C CA . GLU A 1 72 ? 16.265 -5.216 -27.934 1.00 95.81 72 GLU A CA 1
ATOM 566 C C . GLU A 1 72 ? 16.768 -3.885 -27.368 1.00 95.81 72 GLU A C 1
ATOM 568 O O . GLU A 1 72 ? 16.444 -2.805 -27.875 1.00 95.81 72 GLU A O 1
ATOM 573 N N . TRP A 1 73 ? 17.627 -3.972 -26.349 1.00 95.19 73 TRP A N 1
ATOM 574 C CA . TRP A 1 73 ? 18.330 -2.809 -25.814 1.00 95.19 73 TRP A CA 1
ATOM 575 C C . TRP A 1 73 ? 19.272 -2.220 -26.867 1.00 95.19 73 TRP A C 1
ATOM 577 O O . TRP A 1 73 ? 20.167 -2.906 -27.366 1.00 95.19 73 TRP A O 1
ATOM 587 N N . LYS A 1 74 ? 19.115 -0.931 -27.176 1.00 92.38 74 LYS A N 1
ATOM 588 C CA . LYS A 1 74 ? 19.947 -0.232 -28.167 1.00 92.38 74 LYS A CA 1
ATOM 589 C C . LYS A 1 74 ? 20.764 0.868 -27.512 1.00 92.38 74 LYS A C 1
ATOM 591 O O . LYS A 1 74 ? 20.226 1.692 -26.773 1.00 92.38 74 LYS A O 1
ATOM 596 N N . LYS A 1 75 ? 22.066 0.901 -27.811 1.00 88.56 75 LYS A N 1
ATOM 597 C CA . LYS A 1 75 ? 22.975 1.965 -27.356 1.00 88.56 75 LYS A CA 1
ATOM 598 C C . LYS A 1 75 ? 22.482 3.326 -27.849 1.00 88.56 75 LYS A C 1
ATOM 600 O O . LYS A 1 75 ? 22.104 3.463 -29.012 1.00 88.56 75 LYS A O 1
ATOM 605 N N . ALA A 1 76 ? 22.504 4.325 -26.971 1.00 76.69 76 ALA A N 1
ATOM 606 C CA . ALA A 1 76 ? 22.182 5.696 -27.340 1.00 76.69 76 ALA A CA 1
ATOM 607 C C . ALA A 1 76 ? 23.291 6.282 -28.243 1.00 76.69 76 ALA A C 1
ATOM 609 O O . ALA A 1 76 ? 24.469 5.943 -28.052 1.00 76.69 76 ALA A O 1
ATOM 610 N N . PRO A 1 77 ? 22.955 7.165 -29.206 1.00 69.00 77 PRO A N 1
ATOM 611 C CA . PRO A 1 77 ? 23.941 7.795 -30.082 1.00 69.00 77 PRO A CA 1
ATOM 612 C C . PRO A 1 77 ? 25.054 8.498 -29.293 1.00 69.00 77 PRO A C 1
ATOM 614 O O . PRO A 1 77 ? 24.796 9.173 -28.298 1.00 69.00 77 PRO A O 1
ATOM 617 N N . VAL A 1 78 ? 26.298 8.387 -29.771 1.00 57.72 78 VAL A N 1
ATOM 618 C CA . VAL A 1 78 ? 27.522 8.860 -29.086 1.00 57.72 78 VAL A CA 1
ATOM 619 C C . VAL A 1 78 ? 27.440 10.329 -28.641 1.00 57.72 78 VAL A C 1
ATOM 621 O O . VAL A 1 78 ? 27.915 10.675 -27.565 1.00 57.72 78 VAL A O 1
ATOM 624 N N . LYS A 1 79 ? 26.757 11.187 -29.412 1.00 53.12 79 LYS A N 1
ATOM 625 C CA . LYS A 1 79 ? 26.594 12.626 -29.126 1.00 53.12 79 LYS A CA 1
ATOM 626 C C . LYS A 1 79 ? 25.796 12.940 -27.846 1.00 53.12 79 LYS A C 1
ATOM 628 O O . LYS A 1 79 ? 25.832 14.074 -27.386 1.00 53.12 79 LYS A O 1
ATOM 633 N N . GLN A 1 80 ? 25.082 11.965 -27.279 1.00 52.66 80 GLN A N 1
ATOM 634 C CA . GLN A 1 80 ? 24.278 12.112 -26.055 1.00 52.66 80 GLN A CA 1
ATOM 635 C C . GLN A 1 80 ? 24.931 11.454 -24.828 1.00 52.66 80 GLN A C 1
ATOM 637 O O . GLN A 1 80 ? 24.381 11.503 -23.728 1.00 52.66 80 GLN A O 1
ATOM 642 N N . GLN A 1 81 ? 26.114 10.852 -24.987 1.00 57.28 81 GLN A N 1
ATOM 643 C CA . GLN A 1 81 ? 26.842 10.220 -23.890 1.00 57.28 81 GLN A CA 1
ATOM 644 C C . GLN A 1 81 ? 27.617 11.285 -23.107 1.00 57.28 81 GLN A C 1
ATOM 646 O O . GLN A 1 81 ? 28.797 11.533 -23.340 1.00 57.28 81 GLN A O 1
ATOM 651 N N . LYS A 1 82 ? 26.944 11.949 -22.163 1.00 52.94 82 LYS A N 1
ATOM 652 C CA . LYS A 1 82 ? 27.642 12.631 -21.069 1.00 52.94 82 LYS A CA 1
ATOM 653 C C . LYS A 1 82 ? 28.076 11.543 -20.076 1.00 52.94 82 LYS A C 1
ATOM 655 O O . LYS A 1 82 ? 27.240 10.738 -19.674 1.00 52.94 82 LYS A O 1
ATOM 660 N N . TRP A 1 83 ? 29.355 11.545 -19.685 1.00 53.88 83 TRP A N 1
ATOM 661 C CA . TRP A 1 83 ? 30.025 10.616 -18.745 1.00 53.88 83 TRP A CA 1
ATOM 662 C C . TRP A 1 83 ? 30.544 9.285 -19.337 1.00 53.88 83 TRP A C 1
ATOM 664 O O . TRP A 1 83 ? 29.974 8.738 -20.271 1.00 53.88 83 TRP A O 1
ATOM 674 N N . LYS A 1 84 ? 31.634 8.743 -18.752 1.00 61.94 84 LYS A N 1
ATOM 675 C CA . LYS A 1 84 ? 32.389 7.526 -19.163 1.00 61.94 84 LYS A CA 1
ATOM 676 C C . LYS A 1 84 ? 31.597 6.195 -19.131 1.00 61.94 84 LYS A C 1
ATOM 678 O O . LYS A 1 84 ? 32.201 5.127 -19.101 1.00 61.94 84 LYS A O 1
ATOM 683 N N . VAL A 1 85 ? 30.266 6.221 -19.072 1.00 71.69 85 VAL A N 1
ATOM 684 C CA . VAL A 1 85 ? 29.427 5.020 -18.951 1.00 71.69 85 VAL A CA 1
ATOM 685 C C . VAL A 1 85 ? 28.424 4.981 -20.095 1.00 71.69 85 VAL A C 1
ATOM 687 O O . VAL A 1 85 ? 27.586 5.872 -20.210 1.00 71.69 85 VAL A O 1
ATOM 690 N N . THR A 1 86 ? 28.477 3.923 -20.908 1.00 83.12 86 THR A N 1
ATOM 691 C CA . THR A 1 86 ? 27.536 3.704 -22.010 1.00 83.12 86 THR A CA 1
ATOM 692 C C . THR A 1 86 ? 26.103 3.599 -21.490 1.00 83.12 86 THR A C 1
ATOM 694 O O . THR A 1 86 ? 25.802 2.825 -20.575 1.00 83.12 86 THR A O 1
ATOM 697 N N . VAL A 1 87 ? 25.197 4.338 -22.124 1.00 86.06 87 VAL A N 1
ATOM 698 C CA . VAL A 1 87 ? 23.752 4.278 -21.887 1.00 86.06 87 VAL A CA 1
ATOM 699 C C . VAL A 1 87 ? 23.065 3.774 -23.149 1.00 86.06 87 VAL A C 1
ATOM 701 O O . VAL A 1 87 ? 23.501 4.041 -24.268 1.00 86.06 87 VAL A O 1
ATOM 704 N N . GLY A 1 88 ? 21.971 3.051 -22.967 1.00 90.00 88 GLY A N 1
ATOM 705 C CA . GLY A 1 88 ? 21.068 2.666 -24.038 1.00 90.00 88 GLY A CA 1
ATOM 706 C C . GLY A 1 88 ? 19.644 2.569 -23.526 1.00 90.00 88 GLY A C 1
ATOM 707 O O . GLY A 1 88 ? 19.373 2.825 -22.351 1.00 90.00 88 GLY A O 1
ATOM 708 N N . THR A 1 89 ? 18.732 2.210 -24.413 1.00 92.31 89 THR A N 1
ATOM 709 C CA . THR A 1 89 ? 17.297 2.238 -24.143 1.00 92.31 89 THR A CA 1
ATOM 710 C C . THR A 1 89 ? 16.628 0.930 -24.526 1.00 92.31 89 THR A C 1
ATOM 712 O O . THR A 1 89 ? 17.002 0.296 -25.513 1.00 92.31 89 THR A O 1
ATOM 715 N N . PHE A 1 90 ? 15.620 0.548 -23.746 1.00 95.62 90 PHE A N 1
ATOM 716 C CA . PHE A 1 90 ? 14.608 -0.412 -24.172 1.00 95.62 90 PHE A CA 1
ATOM 717 C C . PHE A 1 90 ? 13.405 0.348 -24.740 1.00 95.62 90 PHE A C 1
ATOM 719 O O . PHE A 1 90 ? 12.847 1.183 -24.023 1.00 95.62 90 PHE A O 1
ATOM 726 N N . PRO A 1 91 ? 12.973 0.084 -25.983 1.00 94.75 91 PRO A N 1
ATOM 727 C CA . PRO A 1 91 ? 11.726 0.643 -26.488 1.00 94.75 91 PRO A CA 1
ATOM 728 C C . PRO A 1 91 ? 10.537 0.029 -25.736 1.00 94.75 91 PRO A C 1
ATOM 730 O O . PRO A 1 91 ? 10.517 -1.175 -25.457 1.00 94.75 91 PRO A O 1
ATOM 733 N N . MET A 1 92 ? 9.551 0.857 -25.403 1.00 95.50 92 MET A N 1
ATOM 734 C CA . MET A 1 92 ? 8.381 0.462 -24.616 1.00 95.50 92 MET A CA 1
ATOM 735 C C . MET A 1 92 ? 7.145 0.357 -25.516 1.00 95.50 92 MET A C 1
ATOM 737 O O . MET A 1 92 ? 6.955 1.175 -26.414 1.00 95.50 92 MET A O 1
ATOM 741 N N . LYS A 1 93 ? 6.280 -0.626 -25.259 1.00 95.69 93 LYS A N 1
ATOM 742 C CA . LYS A 1 93 ? 4.924 -0.708 -25.829 1.00 95.69 93 LYS A CA 1
ATOM 743 C C . LYS A 1 93 ? 3.919 -1.109 -24.753 1.00 95.69 93 LYS A C 1
ATOM 745 O O . LYS A 1 93 ? 4.322 -1.493 -23.656 1.00 95.69 93 LYS A O 1
ATOM 750 N N . ASP A 1 94 ? 2.628 -1.019 -25.069 1.00 95.69 94 ASP A N 1
ATOM 751 C CA . ASP A 1 94 ? 1.527 -1.356 -24.151 1.00 95.69 94 ASP A CA 1
ATOM 752 C C . ASP A 1 94 ? 1.689 -0.672 -22.781 1.00 95.69 94 ASP A C 1
ATOM 754 O O . ASP A 1 94 ? 1.497 -1.270 -21.720 1.00 95.69 94 ASP A O 1
ATOM 758 N N . VAL A 1 95 ? 2.131 0.589 -22.819 1.00 95.12 95 VAL A N 1
ATOM 759 C CA . VAL A 1 95 ? 2.452 1.369 -21.626 1.00 95.12 95 VAL A CA 1
ATOM 760 C C . VAL A 1 95 ? 1.157 1.723 -20.912 1.00 95.12 95 VAL A C 1
ATOM 762 O O . VAL A 1 95 ? 0.291 2.400 -21.461 1.00 95.12 95 VAL A O 1
ATOM 765 N N . VAL A 1 96 ? 1.046 1.286 -19.664 1.00 94.50 96 VAL A N 1
ATOM 766 C CA . VAL A 1 96 ? -0.054 1.626 -18.768 1.00 94.50 96 VAL A CA 1
ATOM 767 C C . VAL A 1 96 ? 0.532 2.405 -17.608 1.00 94.50 96 VAL A C 1
ATOM 769 O O . VAL A 1 96 ? 1.238 1.841 -16.773 1.00 94.50 96 VAL A O 1
ATOM 772 N N . ILE A 1 97 ? 0.228 3.697 -17.554 1.00 92.06 97 ILE A N 1
ATOM 773 C CA . ILE A 1 97 ? 0.530 4.538 -16.397 1.00 92.06 97 ILE A CA 1
ATOM 774 C C . ILE A 1 97 ? -0.669 4.499 -15.467 1.00 92.06 97 ILE A C 1
ATOM 776 O O . ILE A 1 97 ? -1.807 4.666 -15.906 1.00 92.06 97 ILE A O 1
ATOM 780 N N . TRP A 1 98 ? -0.425 4.248 -14.187 1.00 89.06 98 TRP A N 1
ATOM 781 C CA . TRP A 1 98 ? -1.487 4.272 -13.198 1.00 89.06 98 TRP A CA 1
ATOM 782 C C . TRP A 1 98 ? -1.729 5.712 -12.760 1.00 89.06 98 TRP A C 1
ATOM 784 O O . TRP A 1 98 ? -0.797 6.340 -12.257 1.00 89.06 98 TRP A O 1
ATOM 794 N N . PRO A 1 99 ? -2.964 6.234 -12.905 1.00 77.44 99 PRO A N 1
ATOM 795 C CA . PRO A 1 99 ? -3.300 7.583 -12.448 1.00 77.44 99 PRO A CA 1
ATOM 796 C C . PRO A 1 99 ? -2.971 7.797 -10.968 1.00 77.44 99 PRO A C 1
ATOM 798 O O . PRO A 1 99 ? -2.648 8.903 -10.555 1.00 77.44 99 PRO A O 1
ATOM 801 N N . ARG A 1 100 ? -3.021 6.715 -10.180 1.00 72.62 100 ARG A N 1
ATOM 802 C CA . ARG A 1 100 ? -2.610 6.678 -8.778 1.00 72.62 100 ARG A CA 1
ATOM 803 C C . ARG A 1 100 ? -1.500 5.645 -8.588 1.00 72.62 100 ARG A C 1
ATOM 805 O O . ARG A 1 100 ? -1.785 4.458 -8.752 1.00 72.62 100 ARG A O 1
ATOM 812 N N . PRO A 1 101 ? -0.269 6.062 -8.255 1.00 82.94 101 PRO A N 1
ATOM 813 C CA . PRO A 1 101 ? 0.811 5.142 -7.924 1.00 82.94 101 PRO A CA 1
ATOM 814 C C . PRO A 1 101 ? 0.476 4.269 -6.710 1.00 82.94 101 PRO A C 1
ATOM 816 O O . PRO A 1 101 ? 0.022 4.786 -5.695 1.00 82.94 101 PRO A O 1
ATOM 819 N N . LEU A 1 102 ? 0.751 2.967 -6.784 1.00 81.12 102 LEU A N 1
ATOM 820 C CA . LEU A 1 102 ? 0.601 2.031 -5.668 1.00 81.12 102 LEU A CA 1
ATOM 821 C C . LEU A 1 102 ? 1.767 2.194 -4.689 1.00 81.12 102 LEU A C 1
ATOM 823 O O . LEU A 1 102 ? 2.897 1.878 -5.080 1.00 81.12 102 LEU A O 1
ATOM 827 N N . PRO A 1 103 ? 1.549 2.600 -3.425 1.00 78.50 103 PRO A N 1
ATOM 828 C CA . PRO A 1 103 ? 2.611 2.643 -2.431 1.00 78.50 103 PRO A CA 1
ATOM 829 C C . PRO A 1 103 ? 3.294 1.283 -2.326 1.00 78.50 103 PRO A C 1
ATOM 831 O O . PRO A 1 103 ? 2.658 0.263 -2.058 1.00 78.50 103 PRO A O 1
ATOM 834 N N . GLN A 1 104 ? 4.608 1.256 -2.543 1.00 76.12 104 GLN A N 1
ATOM 835 C CA . GLN A 1 104 ? 5.328 -0.010 -2.687 1.00 76.12 104 GLN A CA 1
ATOM 836 C C . GLN A 1 104 ? 5.278 -0.839 -1.389 1.00 76.12 104 GLN A C 1
ATOM 838 O O . GLN A 1 104 ? 5.335 -2.063 -1.430 1.00 76.12 104 GLN A O 1
ATOM 843 N N . VAL A 1 105 ? 5.138 -0.172 -0.238 1.00 68.06 105 VAL A N 1
ATOM 844 C CA . VAL A 1 105 ? 5.070 -0.790 1.095 1.00 68.06 105 VAL A CA 1
ATOM 845 C C . VAL A 1 105 ? 3.903 -1.765 1.249 1.00 68.06 105 VAL A C 1
ATOM 847 O O . VAL A 1 105 ? 3.998 -2.671 2.067 1.00 68.06 105 VAL A O 1
ATOM 850 N N . LEU A 1 106 ? 2.850 -1.623 0.437 1.00 64.25 106 LEU A N 1
ATOM 851 C CA . LEU A 1 106 ? 1.668 -2.485 0.476 1.00 64.25 106 LEU A CA 1
ATOM 852 C C . LEU A 1 106 ? 1.890 -3.870 -0.139 1.00 64.25 106 LEU A C 1
ATOM 854 O O . LEU A 1 106 ? 1.058 -4.741 0.064 1.00 64.25 106 LEU A O 1
ATOM 858 N N . VAL A 1 107 ? 2.954 -4.047 -0.930 1.00 74.38 107 VAL A N 1
ATOM 859 C CA . VAL A 1 107 ? 3.171 -5.274 -1.720 1.00 74.38 107 VAL A CA 1
ATOM 860 C C . VAL A 1 107 ? 4.595 -5.804 -1.597 1.00 74.38 107 VAL A C 1
ATOM 862 O O . VAL A 1 107 ? 4.836 -6.999 -1.686 1.00 74.38 107 VAL A O 1
ATOM 865 N N . MET A 1 108 ? 5.579 -4.925 -1.394 1.00 76.12 108 MET A N 1
ATOM 866 C CA . MET A 1 108 ? 6.996 -5.270 -1.531 1.00 76.12 108 MET A CA 1
ATOM 867 C C . MET A 1 108 ? 7.460 -6.432 -0.652 1.00 76.12 108 MET A C 1
ATOM 869 O O . MET A 1 108 ? 8.276 -7.217 -1.122 1.00 76.12 108 MET A O 1
ATOM 873 N N . LYS A 1 109 ? 6.957 -6.549 0.587 1.00 74.38 109 LYS A N 1
ATOM 874 C CA . LYS A 1 109 ? 7.340 -7.629 1.516 1.00 74.38 109 LYS A CA 1
ATOM 875 C C . LYS A 1 109 ? 6.831 -9.003 1.063 1.00 74.38 109 LYS A C 1
ATOM 877 O O . LYS A 1 109 ? 7.444 -10.007 1.415 1.00 74.38 109 LYS A O 1
ATOM 882 N N . ASP A 1 110 ? 5.766 -9.026 0.270 1.00 77.44 110 ASP A N 1
ATOM 883 C CA . ASP A 1 110 ? 5.103 -10.243 -0.197 1.00 77.44 110 ASP A CA 1
ATOM 884 C C . ASP A 1 110 ? 5.629 -10.711 -1.564 1.00 77.44 110 ASP A C 1
ATOM 886 O O . ASP A 1 110 ? 5.322 -11.818 -2.002 1.00 77.44 110 ASP A O 1
ATOM 890 N N . LEU A 1 111 ? 6.473 -9.903 -2.220 1.00 84.62 111 LEU A N 1
ATOM 891 C CA . LEU A 1 111 ? 7.126 -10.287 -3.469 1.00 84.62 111 LEU A CA 1
ATOM 892 C C . LEU A 1 111 ? 8.197 -11.357 -3.239 1.00 84.62 111 LEU A C 1
ATOM 894 O O . LEU A 1 111 ? 9.008 -11.270 -2.313 1.00 84.62 111 LEU A O 1
ATOM 898 N N . SER A 1 112 ? 8.273 -12.314 -4.164 1.00 84.62 112 SER A N 1
ATOM 899 C CA . SER A 1 112 ? 9.214 -13.441 -4.097 1.00 84.62 112 SER A CA 1
ATOM 900 C C . SER A 1 112 ? 10.694 -13.022 -4.098 1.00 84.62 112 SER A C 1
ATOM 902 O O . SER A 1 112 ? 11.538 -13.695 -3.505 1.00 84.62 112 SER A O 1
ATOM 904 N N . ASN A 1 113 ? 11.028 -11.896 -4.738 1.00 84.62 113 ASN A N 1
ATOM 905 C CA . ASN A 1 113 ? 12.378 -11.339 -4.778 1.00 84.62 113 ASN A CA 1
ATOM 906 C C . ASN A 1 113 ? 12.454 -10.021 -4.000 1.00 84.62 113 ASN A C 1
ATOM 908 O O . ASN A 1 113 ? 12.058 -8.958 -4.483 1.00 84.62 113 ASN A O 1
ATOM 912 N N . GLN A 1 114 ? 13.067 -10.092 -2.819 1.00 78.38 114 GLN A N 1
ATOM 913 C CA . GLN A 1 114 ? 13.163 -8.978 -1.879 1.00 78.38 114 GLN A CA 1
ATOM 914 C C . GLN A 1 114 ? 14.428 -8.112 -2.043 1.00 78.38 114 GLN A C 1
ATOM 916 O O . GLN A 1 114 ? 14.753 -7.296 -1.177 1.00 78.38 114 GLN A O 1
ATOM 921 N N . ASN A 1 115 ? 15.189 -8.248 -3.139 1.00 82.50 115 ASN A N 1
ATOM 922 C CA . ASN A 1 115 ? 16.390 -7.432 -3.354 1.00 82.50 115 ASN A CA 1
ATOM 923 C C . ASN A 1 115 ? 16.046 -6.017 -3.841 1.00 82.50 115 ASN A C 1
ATOM 925 O O . ASN A 1 115 ? 16.317 -5.623 -4.976 1.00 82.50 115 ASN A O 1
ATOM 929 N N . TYR A 1 116 ? 15.480 -5.207 -2.954 1.00 75.88 116 TYR A N 1
ATOM 930 C CA . TYR A 1 116 ? 14.916 -3.904 -3.296 1.00 75.88 116 TYR A CA 1
ATOM 931 C C . TYR A 1 116 ? 15.938 -2.865 -3.773 1.00 75.88 116 TYR A C 1
ATOM 933 O O . TYR A 1 116 ? 15.534 -1.847 -4.335 1.00 75.88 116 TYR A O 1
ATOM 941 N N . ARG A 1 117 ? 17.240 -3.104 -3.566 1.00 81.44 117 ARG A N 1
ATOM 942 C CA . ARG A 1 117 ? 18.322 -2.184 -3.949 1.00 81.44 117 ARG A CA 1
ATOM 943 C C . ARG A 1 117 ? 18.624 -2.227 -5.447 1.00 81.44 117 ARG A C 1
ATOM 945 O O . ARG A 1 117 ? 18.969 -1.194 -6.021 1.00 81.44 117 ARG A O 1
ATOM 952 N N . LYS A 1 118 ? 18.470 -3.386 -6.094 1.00 88.31 118 LYS A N 1
ATOM 953 C CA . LYS A 1 118 ? 18.733 -3.525 -7.534 1.00 88.31 118 LYS A CA 1
ATOM 954 C C . LYS A 1 118 ? 17.732 -2.725 -8.366 1.00 88.31 118 LYS A C 1
ATOM 956 O O . LYS A 1 118 ? 16.549 -2.638 -8.035 1.00 88.31 118 LYS A O 1
ATOM 961 N N . ARG A 1 119 ? 18.230 -2.149 -9.461 1.00 91.81 119 ARG A N 1
ATOM 962 C CA . ARG A 1 119 ? 17.427 -1.360 -10.399 1.00 91.81 119 ARG A CA 1
ATOM 963 C C . ARG A 1 119 ? 16.524 -2.230 -11.253 1.00 91.81 119 ARG A C 1
ATOM 965 O O . ARG A 1 119 ? 15.356 -1.898 -11.423 1.00 91.81 119 ARG A O 1
ATOM 972 N N . ILE A 1 120 ? 17.085 -3.330 -11.751 1.00 94.94 120 ILE A N 1
ATOM 973 C CA . ILE A 1 120 ? 16.405 -4.338 -12.560 1.00 94.94 120 ILE A CA 1
ATOM 974 C C . ILE A 1 120 ? 16.334 -5.625 -11.744 1.00 94.94 120 ILE A C 1
ATOM 976 O O . ILE A 1 120 ? 17.349 -6.291 -11.512 1.00 94.94 120 ILE A O 1
ATOM 980 N N . ASN A 1 121 ? 15.131 -5.979 -11.306 1.00 94.25 121 ASN A N 1
ATOM 981 C CA . ASN A 1 121 ? 14.873 -7.219 -10.581 1.00 94.25 121 ASN A CA 1
ATOM 982 C C . ASN A 1 121 ? 13.955 -8.124 -11.373 1.00 94.25 121 ASN A C 1
ATOM 984 O O . ASN A 1 121 ? 12.913 -7.675 -11.839 1.00 94.25 121 ASN A O 1
ATOM 988 N N . LYS A 1 122 ? 14.320 -9.402 -11.469 1.00 94.94 122 LYS A N 1
ATOM 989 C CA . LYS A 1 122 ? 13.399 -10.427 -11.947 1.00 94.94 122 LYS A CA 1
ATOM 990 C C . LYS A 1 122 ? 12.351 -10.681 -10.869 1.00 94.94 122 LYS A C 1
ATOM 992 O O . LYS A 1 122 ? 12.714 -10.784 -9.695 1.00 94.94 122 LYS A O 1
ATOM 997 N N . ILE A 1 123 ? 11.097 -10.781 -11.281 1.00 94.81 123 ILE A N 1
ATOM 998 C CA . ILE A 1 123 ? 9.971 -11.205 -10.450 1.00 94.81 123 ILE A CA 1
ATOM 999 C C . ILE A 1 123 ? 9.229 -12.345 -11.150 1.00 94.81 123 ILE A C 1
ATOM 1001 O O . ILE A 1 123 ? 9.473 -12.643 -12.324 1.00 94.81 123 ILE A O 1
ATOM 1005 N N . THR A 1 124 ? 8.347 -13.005 -10.414 1.00 94.69 124 THR A N 1
ATOM 1006 C CA . THR A 1 124 ? 7.479 -14.052 -10.957 1.00 94.69 124 THR A CA 1
ATOM 1007 C C . THR A 1 124 ? 6.241 -13.453 -11.625 1.00 94.69 124 THR A C 1
ATOM 1009 O O . THR A 1 124 ? 5.971 -12.250 -11.549 1.00 94.69 124 THR A O 1
ATOM 1012 N N . ARG A 1 125 ? 5.463 -14.301 -12.300 1.00 93.62 125 ARG A N 1
ATOM 1013 C CA . ARG A 1 125 ? 4.160 -13.902 -12.835 1.00 93.62 125 ARG A CA 1
ATOM 1014 C C . ARG A 1 125 ? 3.173 -13.612 -11.703 1.00 93.62 125 ARG A C 1
ATOM 1016 O O . ARG A 1 125 ? 2.386 -12.673 -11.804 1.00 93.62 125 ARG A O 1
ATOM 1023 N N . GLU A 1 126 ? 3.240 -14.407 -10.643 1.00 88.06 126 GLU A N 1
ATOM 1024 C CA . GLU A 1 126 ? 2.427 -14.313 -9.433 1.00 88.06 126 GLU A CA 1
ATOM 1025 C C . GLU A 1 126 ? 2.663 -12.974 -8.724 1.00 88.06 126 GLU A C 1
ATOM 1027 O O . GLU A 1 126 ? 1.699 -12.277 -8.415 1.00 88.06 126 GLU A O 1
ATOM 1032 N N . ASP A 1 127 ? 3.924 -12.547 -8.596 1.00 91.44 127 ASP A N 1
ATOM 1033 C CA . ASP A 1 127 ? 4.289 -11.209 -8.106 1.00 91.44 127 ASP A CA 1
ATOM 1034 C C . ASP A 1 127 ? 3.617 -10.101 -8.932 1.00 91.44 127 ASP A C 1
ATOM 1036 O O . ASP A 1 127 ? 3.072 -9.138 -8.395 1.00 91.44 127 ASP A O 1
ATOM 1040 N N . GLY A 1 128 ? 3.620 -10.241 -10.262 1.00 92.12 128 GLY A N 1
ATOM 1041 C CA . GLY A 1 128 ? 2.946 -9.299 -11.153 1.00 92.12 128 GLY A CA 1
ATOM 1042 C C . GLY A 1 128 ? 1.433 -9.236 -10.916 1.00 92.12 128 GLY A C 1
ATOM 1043 O O . GLY A 1 128 ? 0.862 -8.148 -10.854 1.00 92.12 128 GLY A O 1
ATOM 1044 N N . ILE A 1 129 ? 0.781 -10.389 -10.739 1.00 84.38 129 ILE A N 1
ATOM 1045 C CA . ILE A 1 129 ? -0.657 -10.469 -10.430 1.00 84.38 129 ILE A CA 1
ATOM 1046 C C . ILE A 1 129 ? -0.964 -9.811 -9.085 1.00 84.38 129 ILE A C 1
ATOM 1048 O O . ILE A 1 129 ? -1.960 -9.093 -8.978 1.00 84.38 129 ILE A O 1
ATOM 1052 N N . MET A 1 130 ? -0.114 -10.021 -8.081 1.00 80.50 130 MET A N 1
ATOM 1053 C CA . MET A 1 130 ? -0.249 -9.404 -6.764 1.00 80.50 130 MET A CA 1
ATOM 1054 C C . MET A 1 130 ? -0.174 -7.877 -6.863 1.00 80.50 130 MET A C 1
ATOM 1056 O O . MET A 1 130 ? -1.074 -7.189 -6.383 1.00 80.50 130 MET A O 1
ATOM 1060 N N . ILE A 1 131 ? 0.828 -7.340 -7.570 1.00 88.69 131 ILE A N 1
ATOM 1061 C CA . ILE A 1 131 ? 0.966 -5.894 -7.799 1.00 88.69 131 ILE A CA 1
ATOM 1062 C C . ILE A 1 131 ? -0.283 -5.332 -8.499 1.00 88.69 131 ILE A C 1
ATOM 1064 O O . ILE A 1 131 ? -0.820 -4.307 -8.078 1.00 88.69 131 ILE A O 1
ATOM 1068 N N . GLU A 1 132 ? -0.778 -5.987 -9.555 1.00 88.88 132 GLU A N 1
ATOM 1069 C CA . GLU A 1 132 ? -1.978 -5.515 -10.257 1.00 88.88 132 GLU A CA 1
ATOM 1070 C C . GLU A 1 132 ? -3.246 -5.598 -9.403 1.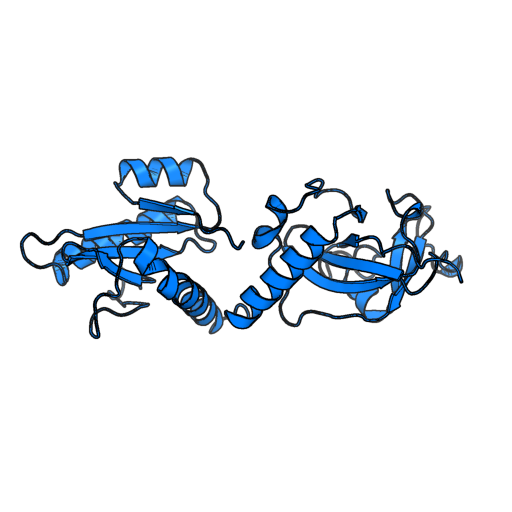00 88.88 132 GLU A C 1
ATOM 1072 O O . GLU A 1 132 ? -4.104 -4.716 -9.485 1.00 88.88 132 GLU A O 1
ATOM 1077 N N . THR A 1 133 ? -3.388 -6.648 -8.599 1.00 75.44 133 THR A N 1
ATOM 1078 C CA . THR A 1 133 ? -4.537 -6.824 -7.703 1.00 75.44 133 THR A CA 1
ATOM 1079 C C . THR A 1 133 ? -4.526 -5.744 -6.632 1.00 75.44 133 THR A C 1
ATOM 1081 O O . THR A 1 133 ? -5.526 -5.043 -6.463 1.00 75.44 133 THR A O 1
ATOM 1084 N N . ALA A 1 134 ? -3.370 -5.516 -6.008 1.00 75.62 134 ALA A N 1
ATOM 1085 C CA . ALA A 1 134 ? -3.162 -4.440 -5.052 1.00 75.62 134 ALA A CA 1
ATOM 1086 C C . ALA A 1 134 ? -3.444 -3.064 -5.672 1.00 75.62 134 ALA A C 1
ATOM 1088 O O . ALA A 1 134 ? -4.169 -2.281 -5.070 1.00 75.62 134 ALA A O 1
ATOM 1089 N N . GLN A 1 135 ? -2.991 -2.782 -6.902 1.00 85.06 135 GLN A N 1
ATOM 1090 C CA . GLN A 1 135 ? -3.325 -1.533 -7.604 1.00 85.06 135 GLN A CA 1
ATOM 1091 C C . GLN A 1 135 ? -4.836 -1.373 -7.814 1.00 85.06 135 GLN A C 1
ATOM 1093 O O . GLN A 1 135 ? -5.377 -0.281 -7.618 1.00 85.06 135 GLN A O 1
ATOM 1098 N N . ARG A 1 136 ? -5.541 -2.433 -8.231 1.00 77.31 136 ARG A N 1
ATOM 1099 C CA . ARG A 1 136 ? -6.998 -2.381 -8.452 1.00 77.31 136 ARG A CA 1
ATOM 1100 C C . ARG A 1 136 ? -7.745 -2.128 -7.151 1.00 77.31 136 ARG A C 1
ATOM 1102 O O . ARG A 1 136 ? -8.649 -1.296 -7.138 1.00 77.31 136 ARG A O 1
ATOM 1109 N N . VAL A 1 137 ? -7.365 -2.819 -6.077 1.00 62.88 137 VAL A N 1
ATOM 1110 C CA . VAL A 1 137 ? -7.922 -2.604 -4.735 1.00 62.88 137 VAL A CA 1
ATOM 1111 C C . VAL A 1 137 ? -7.631 -1.174 -4.286 1.00 62.88 137 VAL A C 1
ATOM 1113 O O . VAL A 1 137 ? -8.562 -0.429 -4.009 1.00 62.88 137 VAL A O 1
ATOM 1116 N N . TYR A 1 138 ? -6.373 -0.737 -4.347 1.00 65.94 138 TYR A N 1
ATOM 1117 C CA . TYR A 1 138 ? -5.945 0.614 -3.983 1.00 65.94 138 TYR A CA 1
ATOM 1118 C C . TYR A 1 138 ? -6.707 1.707 -4.753 1.00 65.94 138 TYR A C 1
ATOM 1120 O O . TYR A 1 138 ? -7.167 2.688 -4.173 1.00 65.94 138 TYR A O 1
ATOM 1128 N N . THR A 1 139 ? -6.931 1.508 -6.055 1.00 61.28 139 THR A N 1
ATOM 1129 C CA . THR A 1 139 ? -7.698 2.449 -6.887 1.00 61.28 139 THR A CA 1
ATOM 1130 C C . THR A 1 139 ? -9.173 2.487 -6.486 1.00 61.28 139 THR A C 1
ATOM 1132 O O . THR A 1 139 ? -9.736 3.572 -6.351 1.00 61.28 139 THR A O 1
ATOM 1135 N N . ARG A 1 140 ? -9.795 1.318 -6.268 1.00 57.66 140 ARG A N 1
ATOM 1136 C CA . ARG A 1 140 ? -11.206 1.202 -5.850 1.00 57.66 140 ARG A CA 1
ATOM 1137 C C . ARG A 1 140 ? -11.468 1.803 -4.472 1.00 57.66 140 ARG A C 1
ATOM 1139 O O . ARG A 1 140 ? -12.580 2.247 -4.223 1.00 57.66 140 ARG A O 1
ATOM 1146 N N . LEU A 1 141 ? -10.455 1.831 -3.611 1.00 50.84 141 LEU A N 1
ATOM 1147 C CA . LEU A 1 141 ? -10.538 2.392 -2.265 1.00 50.84 141 LEU A CA 1
ATOM 1148 C C . LEU A 1 141 ? -10.318 3.921 -2.207 1.00 50.84 141 LEU A C 1
ATOM 1150 O O . LEU A 1 141 ? -10.501 4.501 -1.146 1.00 50.84 141 LEU A O 1
ATOM 1154 N N . GLY A 1 142 ? -9.993 4.602 -3.320 1.00 46.69 142 GLY A N 1
ATOM 1155 C CA . GLY A 1 142 ? -10.088 6.076 -3.412 1.00 46.69 142 GLY A CA 1
ATOM 1156 C C . GLY A 1 142 ? -8.843 6.905 -3.032 1.00 46.69 142 GLY A C 1
ATOM 1157 O O . GLY A 1 142 ? -8.941 8.111 -2.845 1.00 46.69 142 GLY A O 1
ATOM 1158 N N . PHE A 1 143 ? -7.659 6.307 -2.951 1.00 48.84 143 PHE A N 1
ATOM 1159 C CA . PHE A 1 143 ? -6.507 6.835 -2.206 1.00 48.84 143 PHE A CA 1
ATOM 1160 C C . PHE A 1 143 ? -5.592 7.939 -2.837 1.00 48.84 143 PHE A C 1
ATOM 1162 O O . PHE A 1 143 ? -4.382 7.744 -2.850 1.00 48.84 143 PHE A O 1
ATOM 1169 N N . GLY A 1 144 ? -6.046 9.124 -3.299 1.00 42.22 144 GLY A N 1
ATOM 1170 C CA . GLY A 1 144 ? -5.046 10.213 -3.527 1.00 42.22 144 GLY A CA 1
ATOM 1171 C C . GLY A 1 144 ? -5.422 11.525 -4.238 1.00 42.22 144 GLY A C 1
ATOM 1172 O O . GLY A 1 144 ? -5.550 11.514 -5.448 1.00 42.22 144 GLY A O 1
ATOM 1173 N N . ASP A 1 145 ? -5.526 12.627 -3.473 1.00 34.56 145 ASP A N 1
ATOM 1174 C CA . ASP A 1 145 ? -5.508 14.091 -3.800 1.00 34.56 145 ASP A CA 1
ATOM 1175 C C . ASP A 1 145 ? -5.522 14.856 -2.458 1.00 34.56 145 ASP A C 1
ATOM 1177 O O . ASP A 1 145 ? -6.318 14.576 -1.573 1.00 34.56 145 ASP A O 1
ATOM 1181 N N . ALA A 1 146 ? -4.619 15.797 -2.227 1.00 39.53 146 ALA A N 1
ATOM 1182 C CA . ALA A 1 146 ? -4.490 16.406 -0.901 1.00 39.53 146 ALA A CA 1
ATOM 1183 C C . ALA A 1 146 ? -5.686 17.304 -0.494 1.00 39.53 146 ALA A C 1
ATOM 1185 O O . ALA A 1 146 ? -6.454 17.772 -1.329 1.00 39.53 146 ALA A O 1
ATOM 1186 N N . ASP A 1 147 ? -5.792 17.494 0.823 1.00 39.03 147 ASP A N 1
ATOM 1187 C CA . ASP A 1 147 ? -6.788 18.189 1.658 1.00 39.03 147 ASP A CA 1
ATOM 1188 C C . ASP A 1 147 ? -8.195 17.583 1.749 1.00 39.03 147 ASP A C 1
ATOM 1190 O O . ASP A 1 147 ? -8.677 17.375 2.863 1.00 39.03 147 ASP A O 1
ATOM 1194 N N . GLU A 1 148 ? -8.811 17.145 0.651 1.00 38.41 148 GLU A N 1
ATOM 1195 C CA . GLU A 1 148 ? -10.016 16.297 0.734 1.00 38.41 148 GLU A CA 1
ATOM 1196 C C . GLU A 1 148 ? -9.672 14.802 0.876 1.00 38.41 148 GLU A C 1
ATOM 1198 O O . GLU A 1 148 ? -10.453 14.057 1.475 1.00 38.41 148 GLU A O 1
ATOM 1203 N N . ASN A 1 149 ? -8.491 14.328 0.432 1.00 35.41 149 ASN A N 1
ATOM 1204 C CA . ASN A 1 149 ? -8.252 12.877 0.369 1.00 35.41 149 ASN A CA 1
ATOM 1205 C C . ASN A 1 149 ? -7.542 12.248 1.554 1.00 35.41 149 ASN A C 1
ATOM 1207 O O . ASN A 1 149 ? -7.499 11.024 1.569 1.00 35.41 149 ASN A O 1
ATOM 1211 N N . ILE A 1 150 ? -7.103 12.981 2.584 1.00 32.16 150 ILE A N 1
ATOM 1212 C CA . ILE A 1 150 ? -6.897 12.342 3.903 1.00 32.16 150 ILE A CA 1
ATOM 1213 C C . ILE A 1 150 ? -8.234 11.766 4.385 1.00 32.16 150 ILE A C 1
ATOM 1215 O O . ILE A 1 150 ? -8.299 10.598 4.755 1.00 32.16 150 ILE A O 1
ATOM 1219 N N . LEU A 1 151 ? -9.328 12.516 4.220 1.00 34.94 151 LEU A N 1
ATOM 1220 C CA . LEU A 1 151 ? -10.677 12.072 4.563 1.00 34.94 151 LEU A CA 1
ATOM 1221 C C . LEU A 1 151 ? -11.178 10.931 3.654 1.00 34.94 151 LEU A C 1
ATOM 1223 O O . LEU A 1 151 ? -11.875 10.026 4.113 1.00 34.94 151 LEU A O 1
ATOM 1227 N N . VAL A 1 152 ? -10.844 10.958 2.357 1.00 32.34 152 VAL A N 1
ATOM 1228 C CA . VAL A 1 152 ? -11.183 9.877 1.406 1.00 32.34 152 VAL A CA 1
ATOM 1229 C C . VAL A 1 152 ? -10.333 8.628 1.654 1.00 32.34 152 VAL A C 1
ATOM 1231 O O . VAL A 1 152 ? -10.857 7.520 1.567 1.00 32.34 152 VAL A O 1
ATOM 1234 N N . LEU A 1 153 ? -9.055 8.786 2.024 1.00 41.41 153 LEU A N 1
ATOM 1235 C CA . LEU A 1 153 ? -8.203 7.705 2.516 1.00 41.41 153 LEU A CA 1
ATOM 1236 C C . LEU A 1 153 ? -8.842 7.088 3.752 1.00 41.41 153 LEU A C 1
ATOM 1238 O O . LEU A 1 153 ? -9.057 5.874 3.778 1.00 41.41 153 LEU A O 1
ATOM 1242 N N . GLU A 1 154 ? -9.172 7.914 4.744 1.00 46.34 154 GLU A N 1
ATOM 1243 C CA . GLU A 1 154 ? -9.849 7.516 5.975 1.00 46.34 154 GLU A CA 1
ATOM 1244 C C . GLU A 1 154 ? -11.047 6.623 5.677 1.00 46.34 154 GLU A C 1
ATOM 1246 O O . GLU A 1 154 ? -11.000 5.422 5.964 1.00 46.34 154 GLU A O 1
ATOM 1251 N N . LYS A 1 155 ? -11.996 7.156 4.906 1.00 47.59 155 LYS A N 1
ATOM 1252 C CA . LYS A 1 155 ? -13.188 6.439 4.449 1.00 47.59 155 LYS A CA 1
ATOM 1253 C C . LYS A 1 155 ? -12.877 5.166 3.671 1.00 47.59 155 LYS A C 1
ATOM 1255 O O . LYS A 1 155 ? -13.521 4.156 3.914 1.00 47.59 155 LYS A O 1
ATOM 1260 N N . GLY A 1 156 ? -11.901 5.166 2.768 1.00 49.91 156 GLY A N 1
ATOM 1261 C CA . GLY A 1 156 ? -11.554 3.999 1.953 1.00 49.91 156 GLY A CA 1
ATOM 1262 C C . GLY A 1 156 ? -11.080 2.801 2.777 1.00 49.91 156 GLY A C 1
ATOM 1263 O O . GLY A 1 156 ? -11.543 1.679 2.576 1.00 49.91 156 GLY A O 1
ATOM 1264 N N . LEU A 1 157 ? -10.188 3.023 3.743 1.00 54.47 157 LEU A N 1
ATOM 1265 C CA . LEU A 1 157 ? -9.725 1.949 4.630 1.00 54.47 157 LEU A CA 1
ATOM 1266 C C . LEU A 1 157 ? -10.801 1.559 5.653 1.00 54.47 157 LEU A C 1
ATOM 1268 O O . LEU A 1 157 ? -10.934 0.379 5.965 1.00 54.47 157 LEU A O 1
ATOM 1272 N N . GLU A 1 158 ? -11.605 2.516 6.122 1.00 58.16 158 GLU A N 1
ATOM 1273 C CA . GLU A 1 158 ? -12.769 2.237 6.966 1.00 58.16 158 GLU A CA 1
ATOM 1274 C C . GLU A 1 158 ? -13.773 1.333 6.224 1.00 58.16 158 GLU A C 1
ATOM 1276 O O . GLU A 1 158 ? -14.177 0.299 6.756 1.00 58.16 158 GLU A O 1
ATOM 1281 N N . GLU A 1 159 ? -14.114 1.643 4.967 1.00 56.16 159 GLU A N 1
ATOM 1282 C CA . GLU A 1 159 ? -14.955 0.800 4.104 1.00 56.16 159 GLU A CA 1
ATOM 1283 C C . GLU A 1 159 ? -14.323 -0.570 3.823 1.00 56.16 159 GLU A C 1
ATOM 1285 O O . GLU A 1 159 ? -15.032 -1.573 3.795 1.00 56.16 159 GLU A O 1
ATOM 1290 N N . ALA A 1 160 ? -13.000 -0.660 3.655 1.00 56.47 160 ALA A N 1
ATOM 1291 C CA . ALA A 1 160 ? -12.307 -1.937 3.453 1.00 56.47 160 ALA A CA 1
ATOM 1292 C C . ALA A 1 160 ? -12.304 -2.823 4.713 1.00 56.47 160 ALA A C 1
ATOM 1294 O O . ALA A 1 160 ? -12.318 -4.057 4.625 1.00 56.47 160 ALA A O 1
ATOM 1295 N N . ILE A 1 161 ? -12.288 -2.205 5.895 1.00 64.31 161 ILE A N 1
ATOM 1296 C CA . ILE A 1 161 ? -12.301 -2.906 7.181 1.00 64.31 161 ILE A CA 1
ATOM 1297 C C . ILE A 1 161 ? -13.719 -3.322 7.567 1.00 64.31 161 ILE A C 1
ATOM 1299 O O . ILE A 1 161 ? -13.876 -4.395 8.145 1.00 64.31 161 ILE A O 1
ATOM 1303 N N . LYS A 1 162 ? -14.760 -2.567 7.191 1.00 62.69 162 LYS A N 1
ATOM 1304 C CA . LYS A 1 162 ? -16.170 -2.873 7.514 1.00 62.69 162 LYS A CA 1
ATOM 1305 C C . LYS A 1 162 ? -16.596 -4.323 7.220 1.00 62.69 162 LYS A C 1
ATOM 1307 O O . LYS A 1 162 ? -17.136 -4.956 8.129 1.00 62.69 162 LYS A O 1
ATOM 1312 N N . PRO A 1 163 ? -16.327 -4.910 6.035 1.00 61.22 163 PRO A N 1
ATOM 1313 C CA . PRO A 1 163 ? -16.613 -6.322 5.766 1.00 61.22 163 PRO A CA 1
ATOM 1314 C C . PRO A 1 163 ? -15.859 -7.294 6.683 1.00 61.22 163 PRO A C 1
ATOM 1316 O O . PRO A 1 163 ? -16.332 -8.401 6.937 1.00 61.22 163 PRO A O 1
ATOM 1319 N N . ASN A 1 164 ? -14.689 -6.890 7.182 1.00 67.06 164 ASN A N 1
ATOM 1320 C CA . ASN A 1 164 ? -13.843 -7.685 8.066 1.00 67.06 164 ASN A CA 1
ATOM 1321 C C . ASN A 1 164 ? -14.111 -7.430 9.558 1.00 67.06 164 ASN A C 1
ATOM 1323 O O . ASN A 1 164 ? -13.671 -8.242 10.366 1.00 67.06 164 ASN A O 1
ATOM 1327 N N . LEU A 1 165 ? -14.874 -6.396 9.941 1.00 71.00 165 LEU A N 1
ATOM 1328 C CA . LEU A 1 165 ? -15.242 -6.140 11.343 1.00 71.00 165 LEU A CA 1
ATOM 1329 C C . LEU A 1 165 ? -15.906 -7.364 11.980 1.00 71.00 165 LEU A C 1
ATOM 1331 O O . LEU A 1 165 ? -15.542 -7.745 13.087 1.00 71.00 165 LEU A O 1
ATOM 1335 N N . LYS A 1 166 ? -16.770 -8.069 11.235 1.00 73.88 166 LYS A N 1
ATOM 1336 C CA . LYS A 1 166 ? -17.360 -9.338 11.695 1.00 73.88 166 LYS A CA 1
ATOM 1337 C C . LYS A 1 166 ? -16.311 -10.388 12.069 1.00 73.88 166 LYS A C 1
ATOM 1339 O O . LYS A 1 166 ? -16.512 -11.116 13.029 1.00 73.88 166 LYS A O 1
ATOM 1344 N N . LYS A 1 167 ? -15.191 -10.465 11.343 1.00 75.00 167 LYS A N 1
ATOM 1345 C CA . LYS A 1 167 ? -14.093 -11.396 11.667 1.00 75.00 167 LYS A CA 1
ATOM 1346 C C . LYS A 1 167 ? -13.341 -10.991 12.936 1.00 75.00 167 LYS A C 1
ATOM 1348 O O . LYS A 1 167 ? -12.682 -11.830 13.533 1.00 75.00 167 LYS A O 1
ATOM 1353 N N . LEU A 1 168 ? -13.428 -9.721 13.329 1.00 72.25 168 LEU A N 1
ATOM 1354 C CA . LEU A 1 168 ? -12.873 -9.195 14.575 1.00 72.25 168 LEU A CA 1
ATOM 1355 C C . LEU A 1 168 ? -13.868 -9.279 15.749 1.00 72.25 168 LEU A C 1
ATOM 1357 O O . LEU A 1 168 ? -13.536 -8.811 16.838 1.00 72.25 168 LEU A O 1
ATOM 1361 N N . GLY A 1 169 ? -15.065 -9.844 15.533 1.00 81.12 169 GLY A N 1
ATOM 1362 C CA . GLY A 1 169 ? -16.154 -9.850 16.516 1.00 81.12 169 GLY A CA 1
ATOM 1363 C C . GLY A 1 169 ? -16.802 -8.474 16.706 1.00 81.12 169 GLY A C 1
ATOM 1364 O O . GLY A 1 169 ? -17.385 -8.207 17.749 1.00 81.12 169 GLY A O 1
ATOM 1365 N N . LEU A 1 170 ? -16.663 -7.572 15.727 1.00 84.50 170 LEU A N 1
ATOM 1366 C CA . LEU A 1 170 ? -17.089 -6.177 15.826 1.00 84.50 170 LEU A CA 1
ATOM 1367 C C . LEU A 1 170 ? -18.260 -5.865 14.888 1.00 84.50 170 LEU A C 1
ATOM 1369 O O . LEU A 1 170 ? -18.337 -6.347 13.751 1.00 84.50 170 LEU A O 1
ATOM 1373 N N . LYS A 1 171 ? -19.146 -4.974 15.336 1.00 84.25 171 LYS A N 1
ATOM 1374 C CA . LYS A 1 171 ? -20.205 -4.353 14.526 1.00 84.25 171 LYS A CA 1
ATOM 1375 C C . LYS A 1 171 ? -20.200 -2.833 14.723 1.00 84.25 171 LYS A C 1
ATOM 1377 O O . LYS A 1 171 ? -19.912 -2.381 15.824 1.00 84.25 171 LYS A O 1
ATOM 1382 N N . PRO A 1 172 ? -20.534 -2.014 13.714 1.00 76.62 172 PRO A N 1
ATOM 1383 C CA . PRO A 1 172 ? -20.638 -0.566 13.904 1.00 76.62 172 PRO A CA 1
ATOM 1384 C C . PRO A 1 172 ? -21.648 -0.204 15.005 1.00 76.62 172 PRO A C 1
ATOM 1386 O O . PRO A 1 172 ? -22.730 -0.794 15.052 1.00 76.62 172 PRO A O 1
ATOM 1389 N N . ALA A 1 173 ? -21.337 0.789 15.844 1.00 69.75 173 ALA A N 1
ATOM 1390 C CA . ALA A 1 173 ? -22.132 1.172 17.022 1.00 69.75 173 ALA A CA 1
ATOM 1391 C C . ALA A 1 173 ? -23.469 1.908 16.721 1.00 69.75 173 ALA A C 1
ATOM 1393 O O . ALA A 1 173 ? -24.015 2.627 17.552 1.00 69.75 173 ALA A O 1
ATOM 1394 N N . GLY A 1 174 ? -24.069 1.693 15.546 1.00 65.06 174 GLY A N 1
ATOM 1395 C CA . GLY A 1 174 ? -25.374 2.252 15.177 1.00 65.06 174 GLY A CA 1
ATOM 1396 C C . GLY A 1 174 ? -25.345 3.705 14.677 1.00 65.06 174 GLY A C 1
ATOM 1397 O O . GLY A 1 174 ? -24.304 4.307 14.435 1.00 65.06 174 GLY A O 1
ATOM 1398 N N . LYS A 1 175 ? -26.536 4.277 14.443 1.00 54.62 175 LYS A N 1
ATOM 1399 C CA . LYS A 1 175 ? -26.721 5.549 13.715 1.00 54.62 175 LYS A CA 1
ATOM 1400 C C . LYS A 1 175 ? -26.274 6.811 14.470 1.00 54.62 175 LYS A C 1
ATOM 1402 O O . LYS A 1 175 ? -26.282 7.857 13.838 1.00 54.62 175 LYS A O 1
ATOM 1407 N N . ASN A 1 176 ? -25.883 6.774 15.735 1.00 48.19 176 ASN A N 1
ATOM 1408 C CA . ASN A 1 176 ? -25.480 8.002 16.445 1.00 48.19 176 ASN A CA 1
ATOM 1409 C C . ASN A 1 176 ? -23.982 8.040 16.762 1.00 48.19 176 ASN A C 1
ATOM 1411 O O . ASN A 1 176 ? -23.438 9.110 16.995 1.00 48.19 176 ASN A O 1
ATOM 1415 N N . ILE A 1 177 ? -23.309 6.894 16.672 1.00 54.56 177 ILE A N 1
ATOM 1416 C CA . ILE A 1 177 ? -21.880 6.743 16.917 1.00 54.56 177 ILE A CA 1
ATOM 1417 C C . ILE A 1 177 ? -21.307 6.139 15.637 1.00 54.56 177 ILE A C 1
ATOM 1419 O O . ILE A 1 177 ? -21.311 4.928 15.415 1.00 54.56 177 ILE A O 1
ATOM 1423 N N . ARG A 1 178 ? -20.977 7.035 14.707 1.00 60.59 178 ARG A N 1
ATOM 1424 C CA . ARG A 1 178 ? -20.597 6.705 13.335 1.00 60.59 178 ARG A CA 1
ATOM 1425 C C . ARG A 1 178 ? -19.114 6.957 13.148 1.00 60.59 178 ARG A C 1
ATOM 1427 O O . ARG A 1 178 ? -18.568 7.859 13.762 1.00 60.59 178 ARG A O 1
ATOM 1434 N N . GLN A 1 179 ? -18.524 6.164 12.262 1.00 64.50 179 GLN A N 1
ATOM 1435 C CA . GLN A 1 179 ? -17.303 6.452 11.512 1.00 64.50 179 GLN A CA 1
ATOM 1436 C C . GLN A 1 179 ? -16.934 7.939 11.495 1.00 64.50 179 GLN A C 1
ATOM 1438 O O . GLN A 1 179 ? -17.779 8.782 11.168 1.00 64.50 179 GLN A O 1
ATOM 1443 N N . GLN A 1 180 ? -15.678 8.231 11.815 1.00 67.94 180 GLN A N 1
ATOM 1444 C CA . GLN A 1 180 ? -15.181 9.583 11.982 1.00 67.94 180 GLN A CA 1
ATOM 1445 C C . GLN A 1 180 ? -16.003 10.370 13.018 1.00 67.94 180 GLN A C 1
ATOM 1447 O O . GLN A 1 180 ? -16.516 11.462 12.737 1.00 67.94 180 GLN A O 1
ATOM 1452 N N . PHE A 1 181 ? -16.169 9.782 14.202 1.00 75.50 181 PHE A N 1
ATOM 1453 C CA . PHE A 1 181 ? -16.916 10.376 15.306 1.00 75.50 181 PHE A CA 1
ATOM 1454 C C . PHE A 1 181 ? -16.127 11.552 15.880 1.00 75.50 181 PHE A C 1
ATOM 1456 O O . PHE A 1 181 ? -14.998 11.376 16.339 1.00 75.50 181 PHE A O 1
ATOM 1463 N N . ASP A 1 182 ? -16.705 12.749 15.813 1.00 78.62 182 ASP A N 1
ATOM 1464 C CA . ASP A 1 182 ? -16.085 13.965 16.332 1.00 78.62 182 ASP A CA 1
ATOM 1465 C C . ASP A 1 182 ? -16.357 14.090 17.836 1.00 78.62 182 ASP A C 1
ATOM 1467 O O . ASP A 1 182 ? -17.511 14.175 18.260 1.00 78.62 182 ASP A O 1
ATOM 1471 N N . MET A 1 183 ? -15.288 14.076 18.635 1.00 80.00 183 MET A N 1
ATOM 1472 C CA . MET A 1 183 ? -15.331 14.208 20.096 1.00 80.00 183 MET A CA 1
ATOM 1473 C C . MET A 1 183 ? -15.025 15.640 20.562 1.00 80.00 183 MET A C 1
ATOM 1475 O O . MET A 1 183 ? -14.925 15.901 21.762 1.00 80.00 183 MET A O 1
ATOM 1479 N N . GLY A 1 184 ? -14.881 16.580 19.623 1.00 74.00 184 GLY A N 1
ATOM 1480 C CA . GLY A 1 184 ? -14.663 17.992 19.892 1.00 74.00 184 GLY A CA 1
ATOM 1481 C C . GLY A 1 184 ? -13.193 18.407 20.000 1.00 74.00 184 GLY A C 1
ATOM 1482 O O . GLY A 1 184 ? -12.246 17.615 19.907 1.00 74.00 184 GLY A O 1
ATOM 1483 N N . ILE A 1 185 ? -13.012 19.717 20.186 1.00 67.31 185 ILE A N 1
ATOM 1484 C CA . ILE A 1 185 ? -11.709 20.391 20.210 1.00 67.31 185 ILE A CA 1
ATOM 1485 C C . ILE A 1 185 ? -10.852 19.842 21.359 1.00 67.31 185 ILE A C 1
ATOM 1487 O O . ILE A 1 185 ? -11.284 19.800 22.507 1.00 67.31 185 ILE A O 1
ATOM 1491 N N . GLY A 1 186 ? -9.617 19.443 21.046 1.00 65.38 186 GLY A N 1
ATOM 1492 C CA . GLY A 1 186 ? -8.649 18.903 22.010 1.00 65.38 186 GLY A CA 1
ATOM 1493 C C . GLY A 1 186 ? -8.667 17.377 22.154 1.00 65.38 186 GLY A C 1
ATOM 1494 O O . GLY A 1 186 ? -7.664 16.803 22.576 1.00 65.38 186 GLY A O 1
ATOM 1495 N N . VAL A 1 187 ? -9.748 16.708 21.737 1.00 76.00 187 VAL A N 1
ATOM 1496 C CA . VAL A 1 187 ? -9.852 15.237 21.722 1.00 76.00 187 VAL A CA 1
ATOM 1497 C C . VAL A 1 187 ? -9.582 14.715 20.315 1.00 76.00 187 VAL A C 1
ATOM 1499 O O . VAL A 1 187 ? -8.680 13.894 20.126 1.00 76.00 187 VAL A O 1
ATOM 1502 N N . GLY A 1 188 ? -10.292 15.266 19.329 1.00 81.00 188 GLY A N 1
ATOM 1503 C CA . GLY A 1 188 ? -10.166 14.920 17.916 1.00 81.00 188 GLY A CA 1
ATOM 1504 C C . GLY A 1 188 ? -11.274 13.991 17.422 1.00 81.00 188 GLY A C 1
ATOM 1505 O O . GLY A 1 188 ? -12.342 13.885 18.024 1.00 81.00 188 GLY A O 1
ATOM 1506 N N . ARG A 1 189 ? -11.015 13.340 16.288 1.00 80.44 189 ARG A N 1
ATOM 1507 C CA . ARG A 1 189 ? -11.989 12.548 15.539 1.00 80.44 189 ARG A CA 1
ATOM 1508 C C . ARG A 1 189 ? -11.478 11.118 15.396 1.00 80.44 189 ARG A C 1
ATOM 1510 O O . ARG A 1 189 ? -10.397 10.928 14.852 1.00 80.44 189 ARG A O 1
ATOM 1517 N N . SER A 1 190 ? -12.225 10.135 15.893 1.00 81.94 190 SER A N 1
ATOM 1518 C CA . SER A 1 190 ? -11.817 8.722 15.821 1.00 81.94 190 SER A CA 1
ATOM 1519 C C . SER A 1 190 ? -12.208 8.092 14.488 1.00 81.94 190 SER A C 1
ATOM 1521 O O . SER A 1 190 ? -13.348 8.311 14.071 1.00 81.94 190 SER A O 1
ATOM 1523 N N . ASP A 1 191 ? -11.366 7.240 13.895 1.00 78.62 191 ASP A N 1
ATOM 1524 C CA . ASP A 1 191 ? -11.691 6.522 12.647 1.00 78.62 191 ASP A CA 1
ATOM 1525 C C . ASP A 1 191 ? -13.013 5.730 12.781 1.00 78.62 191 ASP A C 1
ATOM 1527 O O . ASP A 1 191 ? -14.017 5.986 12.111 1.00 78.62 191 ASP A O 1
ATOM 1531 N N . LEU A 1 192 ? -13.067 4.766 13.705 1.00 85.62 192 LEU A N 1
ATOM 1532 C CA . LEU A 1 192 ? -14.225 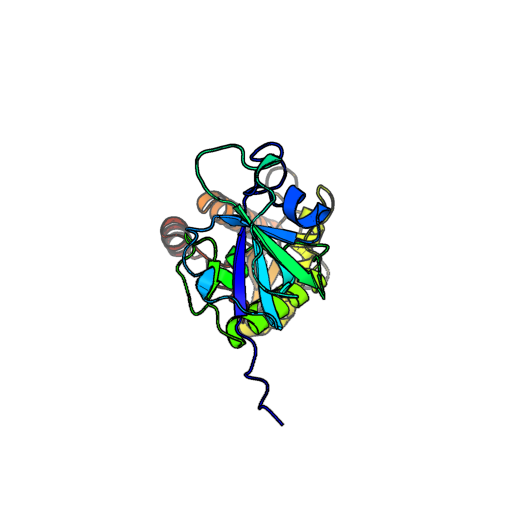3.888 13.873 1.00 85.62 192 LEU A CA 1
ATOM 1533 C C . LEU A 1 192 ? -14.533 3.632 15.344 1.00 85.62 192 LEU A C 1
ATOM 1535 O O . LEU A 1 192 ? -13.653 3.340 16.147 1.00 85.62 192 LEU A O 1
ATOM 1539 N N . ILE A 1 193 ? -15.824 3.633 15.668 1.00 88.25 193 ILE A N 1
ATOM 1540 C CA . ILE A 1 193 ? -16.327 3.133 16.945 1.00 88.25 193 ILE A CA 1
ATOM 1541 C C . ILE A 1 193 ? -17.285 1.983 16.657 1.00 88.25 193 ILE A C 1
ATOM 1543 O O . ILE A 1 193 ? -18.238 2.094 15.876 1.00 88.25 193 ILE A O 1
ATOM 1547 N N . CYS A 1 194 ? -16.992 0.853 17.279 1.00 89.06 194 CYS A N 1
ATOM 1548 C CA . CYS A 1 194 ? -17.723 -0.390 17.129 1.00 89.06 194 CYS A CA 1
ATOM 1549 C C . CYS A 1 194 ? -18.286 -0.847 18.474 1.00 89.06 194 CYS A C 1
ATOM 1551 O O . CYS A 1 194 ? -17.934 -0.324 19.527 1.00 89.06 194 CYS A O 1
ATOM 1553 N N . LEU A 1 195 ? -19.152 -1.847 18.405 1.00 89.38 195 LEU A N 1
ATOM 1554 C CA . LEU A 1 195 ? -19.544 -2.691 19.516 1.00 89.38 195 LEU A CA 1
ATOM 1555 C C . LEU A 1 195 ? -18.932 -4.070 19.306 1.00 89.38 195 LEU A C 1
ATOM 1557 O O . LEU A 1 195 ? -18.938 -4.574 18.175 1.00 89.38 195 LEU A O 1
ATOM 1561 N N . ASP A 1 196 ? -18.439 -4.672 20.377 1.00 90.69 196 ASP A N 1
ATOM 1562 C CA . ASP A 1 196 ? -18.103 -6.090 20.385 1.00 90.69 196 ASP A CA 1
ATOM 1563 C C . ASP A 1 196 ? -19.371 -6.966 20.520 1.00 90.69 196 ASP A C 1
ATOM 1565 O O . ASP A 1 196 ? -20.516 -6.495 20.433 1.00 90.69 196 ASP A O 1
ATOM 1569 N N . GLU A 1 197 ? -19.172 -8.270 20.699 1.00 88.44 197 GLU A N 1
ATOM 1570 C CA . GLU A 1 197 ? -20.258 -9.237 20.885 1.00 88.44 197 GLU A CA 1
ATOM 1571 C C . GLU A 1 197 ? -21.013 -9.050 22.211 1.00 88.44 197 GLU A C 1
ATOM 1573 O O . GLU A 1 197 ? -22.205 -9.357 22.272 1.00 88.44 197 GLU A O 1
ATOM 1578 N N . ASN A 1 198 ? -20.358 -8.495 23.237 1.00 90.62 198 ASN A N 1
ATOM 1579 C CA . ASN A 1 198 ? -20.940 -8.208 24.551 1.00 90.62 198 ASN A CA 1
ATOM 1580 C C . ASN A 1 198 ? -21.688 -6.868 24.587 1.00 90.62 198 ASN A C 1
ATOM 1582 O O . ASN A 1 198 ? -22.424 -6.597 25.534 1.00 90.62 198 ASN A O 1
ATOM 1586 N N . GLY A 1 199 ? -21.530 -6.042 23.551 1.00 88.69 199 GLY A N 1
ATOM 1587 C CA . GLY A 1 199 ? -22.061 -4.685 23.515 1.00 88.69 199 GLY A CA 1
ATOM 1588 C C . GLY A 1 199 ? -21.133 -3.656 24.157 1.00 88.69 199 GLY A C 1
ATOM 1589 O O . GLY A 1 199 ? -21.579 -2.540 24.398 1.00 88.69 199 GLY A O 1
ATOM 1590 N N . ASP A 1 200 ? -19.868 -3.989 24.403 1.00 93.50 200 ASP A N 1
ATOM 1591 C CA . ASP A 1 200 ? -18.844 -3.050 24.853 1.00 93.50 200 ASP A CA 1
ATOM 1592 C C . ASP A 1 200 ? -18.334 -2.199 23.681 1.00 93.50 200 ASP A C 1
ATOM 1594 O O . ASP A 1 200 ? -18.319 -2.636 22.526 1.00 93.50 200 ASP A O 1
ATOM 1598 N N . LEU A 1 201 ? -17.926 -0.960 23.965 1.00 92.56 201 LEU A N 1
ATOM 1599 C CA . LEU A 1 201 ? -17.434 -0.033 22.946 1.00 92.56 201 LEU A CA 1
ATOM 1600 C C . LEU A 1 201 ? -15.987 -0.358 22.574 1.00 92.56 201 LEU A C 1
ATOM 1602 O O . LEU A 1 201 ? -15.136 -0.560 23.439 1.00 92.56 201 LEU A O 1
ATOM 1606 N N . VAL A 1 202 ? -15.684 -0.318 21.280 1.00 93.31 202 VAL A N 1
ATOM 1607 C CA . VAL A 1 202 ? -14.331 -0.527 20.757 1.00 93.31 202 VAL A CA 1
ATOM 1608 C C . VAL A 1 202 ? -13.952 0.628 19.843 1.00 93.31 202 VAL A C 1
ATOM 1610 O O . VAL A 1 202 ? -14.568 0.822 18.793 1.00 93.31 202 VAL A O 1
ATOM 1613 N N . VAL A 1 203 ? -12.918 1.374 20.227 1.00 92.81 203 VAL A N 1
ATOM 1614 C CA . VAL A 1 203 ? -12.271 2.370 19.364 1.00 92.81 203 VAL A CA 1
ATOM 1615 C C . VAL A 1 203 ? -11.330 1.636 18.424 1.00 92.81 203 VAL A C 1
ATOM 1617 O O . VAL A 1 203 ? -10.390 0.989 18.879 1.00 92.81 203 VAL A O 1
ATOM 1620 N N . VAL A 1 204 ? -11.572 1.725 17.122 1.00 88.19 204 VAL A N 1
ATOM 1621 C CA . VAL A 1 204 ? -10.716 1.144 16.088 1.00 88.19 204 VAL A CA 1
ATOM 1622 C C . VAL A 1 204 ? -10.009 2.285 15.365 1.00 88.19 204 VAL A C 1
ATOM 1624 O O . VAL A 1 204 ? -10.644 3.004 14.601 1.00 88.19 204 VAL A O 1
ATOM 1627 N N . GLU A 1 205 ? -8.707 2.420 15.605 1.00 87.50 205 GLU A N 1
ATOM 1628 C CA . GLU A 1 205 ? -7.841 3.430 14.992 1.00 87.50 205 GLU A CA 1
ATOM 1629 C C . GLU A 1 205 ? -6.940 2.793 13.940 1.00 87.50 205 GLU A C 1
ATOM 1631 O O . GLU A 1 205 ? -6.386 1.701 14.115 1.00 87.50 205 GLU A O 1
ATOM 1636 N N . LEU A 1 206 ? -6.778 3.480 12.824 1.00 81.25 206 LEU A N 1
ATOM 1637 C CA . LEU A 1 206 ? -6.084 2.994 11.653 1.00 81.25 206 LEU A CA 1
ATOM 1638 C C . LEU A 1 206 ? -4.738 3.711 11.574 1.00 81.25 206 LEU A C 1
ATOM 1640 O O . LEU A 1 206 ? -4.648 4.893 11.255 1.00 81.25 206 LEU A O 1
ATOM 1644 N N . LYS A 1 207 ? -3.652 2.983 11.845 1.00 78.19 207 LYS A N 1
ATOM 1645 C CA . LYS A 1 207 ? -2.302 3.556 11.871 1.00 78.19 207 LYS A CA 1
ATOM 1646 C C . LYS A 1 207 ? -1.828 3.880 10.453 1.00 78.19 207 LYS A C 1
ATOM 1648 O O . LYS A 1 207 ? -1.243 3.039 9.768 1.00 78.19 207 LYS A O 1
ATOM 1653 N N . ARG A 1 208 ? -2.065 5.117 10.012 1.00 68.00 208 ARG A N 1
ATOM 1654 C CA . ARG A 1 208 ? -1.702 5.625 8.679 1.00 68.00 208 ARG A CA 1
ATOM 1655 C C . ARG A 1 208 ? -0.705 6.766 8.800 1.00 68.00 208 ARG A C 1
ATOM 1657 O O . ARG A 1 208 ? -1.083 7.892 9.090 1.00 68.00 208 ARG A O 1
ATOM 1664 N N . GLY A 1 209 ? 0.580 6.489 8.606 1.00 59.47 209 GLY A N 1
ATOM 1665 C CA . GLY A 1 209 ? 1.612 7.534 8.669 1.00 59.47 209 GLY A CA 1
ATOM 1666 C C . GLY A 1 209 ? 1.838 8.152 10.058 1.00 59.47 209 GLY A C 1
ATOM 1667 O O . GLY A 1 209 ? 2.739 8.969 10.197 1.00 59.47 209 GLY A O 1
ATOM 1668 N N . LEU A 1 210 ? 1.080 7.733 11.075 1.00 65.25 210 LEU A N 1
ATOM 1669 C CA . LEU A 1 210 ? 1.287 8.092 12.474 1.00 65.25 210 LEU A CA 1
ATOM 1670 C C . LEU A 1 210 ? 2.505 7.365 13.037 1.00 65.25 210 LEU A C 1
ATOM 1672 O O . LEU A 1 210 ? 2.721 6.175 12.758 1.00 65.25 210 LEU A O 1
ATOM 1676 N N . THR A 1 211 ? 3.250 8.033 13.909 1.00 78.69 211 THR A N 1
ATOM 1677 C CA . THR A 1 211 ? 4.234 7.382 14.778 1.00 78.69 211 THR A CA 1
ATOM 1678 C C . THR A 1 211 ? 3.543 6.425 15.753 1.00 78.69 211 THR A C 1
ATOM 1680 O O . THR A 1 211 ? 2.316 6.380 15.885 1.00 78.69 211 THR A O 1
ATOM 1683 N N . SER A 1 212 ? 4.315 5.531 16.366 1.00 84.31 212 SER A N 1
ATOM 1684 C CA . SER A 1 212 ? 3.776 4.522 17.289 1.00 84.31 212 SER A CA 1
ATOM 1685 C C . SER A 1 212 ? 3.141 5.153 18.525 1.00 84.31 212 SER A C 1
ATOM 1687 O O . SER A 1 212 ? 2.051 4.738 18.916 1.00 84.31 212 SER A O 1
ATOM 1689 N N . ASP A 1 213 ? 3.745 6.220 19.041 1.00 84.69 213 ASP A N 1
ATOM 1690 C CA . ASP A 1 213 ? 3.239 6.937 20.210 1.00 84.69 213 ASP A CA 1
ATOM 1691 C C . ASP A 1 213 ? 1.992 7.769 19.887 1.00 84.69 213 ASP A C 1
ATOM 1693 O O . ASP A 1 213 ? 1.052 7.792 20.679 1.00 84.69 213 ASP A O 1
ATOM 1697 N N . GLU A 1 214 ? 1.927 8.394 18.704 1.00 85.25 214 GLU A N 1
ATOM 1698 C CA . GLU A 1 214 ? 0.740 9.145 18.269 1.00 85.25 214 GLU A CA 1
ATOM 1699 C C . GLU A 1 214 ? -0.497 8.251 18.168 1.00 85.25 214 GLU A C 1
ATOM 1701 O O . GLU A 1 214 ? -1.546 8.601 18.711 1.00 85.25 214 GLU A O 1
ATOM 1706 N N . ALA A 1 215 ? -0.362 7.077 17.539 1.00 86.25 215 ALA A N 1
ATOM 1707 C CA . ALA A 1 215 ? -1.468 6.133 17.380 1.00 86.25 215 ALA A CA 1
ATOM 1708 C C . ALA A 1 215 ? -1.998 5.636 18.738 1.00 86.25 215 ALA A C 1
ATOM 1710 O O . ALA A 1 215 ? -3.207 5.561 18.957 1.00 86.25 215 ALA A O 1
ATOM 1711 N N . ILE A 1 216 ? -1.095 5.336 19.678 1.00 94.00 216 ILE A N 1
ATOM 1712 C CA . ILE A 1 216 ? -1.468 4.936 21.042 1.00 94.00 216 ILE A CA 1
ATOM 1713 C C . ILE A 1 216 ? -2.136 6.093 21.784 1.00 94.00 216 ILE A C 1
ATOM 1715 O O . ILE A 1 216 ? -3.195 5.910 22.384 1.00 94.00 216 ILE A O 1
ATOM 1719 N N . GLY A 1 217 ? -1.548 7.289 21.724 1.00 92.50 217 GLY A N 1
ATOM 1720 C CA . GLY A 1 217 ? -2.082 8.476 22.383 1.00 92.50 217 GLY A CA 1
ATOM 1721 C C . GLY A 1 217 ? -3.480 8.846 21.888 1.00 92.50 217 GLY A C 1
ATOM 1722 O O . GLY A 1 217 ? -4.339 9.198 22.696 1.00 92.50 217 GLY A O 1
ATOM 1723 N N . GLN A 1 218 ? -3.735 8.722 20.583 1.00 90.25 218 GLN A N 1
ATOM 1724 C CA . GLN A 1 218 ? -5.062 8.916 19.993 1.00 90.25 218 GLN A CA 1
ATOM 1725 C C . GLN A 1 218 ? -6.076 7.907 20.529 1.00 90.25 218 GLN A C 1
ATOM 1727 O O . GLN A 1 218 ? -7.077 8.319 21.115 1.00 90.25 218 GLN A O 1
ATOM 1732 N N . VAL A 1 219 ? -5.790 6.606 20.416 1.00 94.44 219 VAL A N 1
ATOM 1733 C CA . VAL A 1 219 ? -6.689 5.546 20.905 1.00 94.44 219 VAL A CA 1
ATOM 1734 C C . VAL A 1 219 ? -7.026 5.735 22.378 1.00 94.44 219 VAL A C 1
ATOM 1736 O O . VAL A 1 219 ? -8.197 5.708 22.752 1.00 94.44 219 VAL A O 1
ATOM 1739 N N . LEU A 1 220 ? -6.021 5.985 23.218 1.00 95.50 220 LEU A N 1
ATOM 1740 C CA . LEU A 1 220 ? -6.223 6.173 24.653 1.00 95.50 220 LEU A CA 1
ATOM 1741 C C . LEU A 1 220 ? -7.081 7.400 24.970 1.00 95.50 220 LEU A C 1
ATOM 1743 O O . LEU A 1 220 ? -7.950 7.334 25.842 1.00 95.50 220 LEU A O 1
ATOM 1747 N N . ARG A 1 221 ? -6.872 8.502 24.247 1.00 94.12 221 ARG A N 1
ATOM 1748 C CA . ARG A 1 221 ? -7.657 9.729 24.409 1.00 94.12 221 ARG A CA 1
ATOM 1749 C C . ARG A 1 221 ? -9.118 9.515 24.014 1.00 94.12 221 ARG A C 1
ATOM 1751 O O . ARG A 1 221 ? -10.009 9.915 24.760 1.00 94.12 221 ARG A O 1
ATOM 1758 N N . TYR A 1 222 ? -9.368 8.819 22.907 1.00 93.19 222 TYR A N 1
ATOM 1759 C CA . TYR A 1 222 ? -10.720 8.466 22.467 1.00 93.19 222 TYR A CA 1
ATOM 1760 C C . TYR A 1 222 ? -11.418 7.517 23.442 1.00 93.19 222 TYR A C 1
ATOM 1762 O O . TYR A 1 222 ? -12.580 7.724 23.786 1.00 93.19 222 TYR A O 1
ATOM 1770 N N . MET A 1 223 ? -10.704 6.510 23.952 1.00 95.19 223 MET A N 1
ATOM 1771 C CA . MET A 1 223 ? -11.235 5.603 24.969 1.00 95.19 223 MET A CA 1
ATOM 1772 C C . MET A 1 223 ? -11.629 6.353 26.245 1.00 95.19 223 MET A C 1
ATOM 1774 O O . MET A 1 223 ? -12.691 6.088 26.802 1.00 95.19 223 MET A O 1
ATOM 1778 N N . GLY A 1 224 ? -10.789 7.284 26.709 1.00 94.50 224 GLY A N 1
ATOM 1779 C CA . GLY A 1 224 ? -11.086 8.123 27.872 1.00 94.50 224 GLY A CA 1
ATOM 1780 C C . GLY A 1 224 ? -12.356 8.944 27.671 1.00 94.50 224 GLY A C 1
ATOM 1781 O O . GLY A 1 224 ? -13.280 8.856 28.476 1.00 94.50 224 GLY A O 1
ATOM 1782 N N . TRP A 1 225 ? -12.446 9.648 26.542 1.00 93.38 225 TRP A N 1
ATOM 1783 C CA . TRP A 1 225 ? -13.612 10.467 26.229 1.00 93.38 225 TRP A CA 1
ATOM 1784 C C . TRP A 1 225 ? -14.905 9.645 26.150 1.00 93.38 225 TRP A C 1
ATOM 1786 O O . TRP A 1 225 ? -15.916 10.037 26.732 1.00 93.38 225 TRP A O 1
ATOM 1796 N N . LEU A 1 226 ? -14.880 8.477 25.495 1.00 91.00 226 LEU A N 1
ATOM 1797 C CA . LEU A 1 226 ? -16.059 7.610 25.395 1.00 91.00 226 LEU A CA 1
ATOM 1798 C C . LEU A 1 226 ? -16.504 7.067 26.751 1.00 91.00 226 LEU A C 1
ATOM 1800 O O . LEU A 1 226 ? -17.705 6.964 26.981 1.00 91.00 226 LEU A O 1
ATOM 1804 N N . ARG A 1 227 ? -15.574 6.751 27.660 1.00 93.50 227 ARG A N 1
ATOM 1805 C CA . ARG A 1 227 ? -15.926 6.315 29.023 1.00 93.50 227 ARG A CA 1
ATOM 1806 C C . ARG A 1 227 ? -16.683 7.388 29.790 1.00 93.50 227 ARG A C 1
ATOM 1808 O O . ARG A 1 227 ? -17.603 7.061 30.526 1.00 93.50 227 ARG A O 1
ATOM 1815 N N . GLU A 1 228 ? -16.285 8.644 29.628 1.00 92.06 228 GLU A N 1
ATOM 1816 C CA . GLU A 1 228 ? -16.891 9.766 30.345 1.00 92.06 228 GLU A CA 1
ATOM 1817 C C . GLU A 1 228 ? -18.228 10.205 29.738 1.00 92.06 228 GLU A C 1
ATOM 1819 O O . GLU A 1 228 ? -19.126 10.613 30.470 1.00 92.06 228 GLU A O 1
ATOM 1824 N N . ASN A 1 229 ? -18.368 10.120 28.410 1.00 88.81 229 ASN A N 1
ATOM 1825 C CA . ASN A 1 229 ? -19.446 10.805 27.690 1.00 88.81 229 ASN A CA 1
ATOM 1826 C C . ASN A 1 229 ? -20.432 9.873 26.979 1.00 88.81 229 ASN A C 1
ATOM 1828 O O . ASN A 1 229 ? -21.472 10.332 26.511 1.00 88.81 229 ASN A O 1
ATOM 1832 N N . THR A 1 230 ? -20.106 8.592 26.803 1.00 87.19 230 THR A N 1
ATOM 1833 C CA . THR A 1 230 ? -20.885 7.693 25.932 1.00 87.19 230 THR A CA 1
ATOM 1834 C C . THR A 1 230 ? -21.176 6.340 26.559 1.00 87.19 230 THR A C 1
ATOM 1836 O O . THR A 1 230 ? -22.271 5.820 26.367 1.00 87.19 230 THR A O 1
ATOM 1839 N N . ALA A 1 231 ? -20.221 5.764 27.286 1.00 90.25 231 ALA A N 1
ATOM 1840 C CA . ALA A 1 231 ? -20.367 4.442 27.867 1.00 90.25 231 ALA A CA 1
ATOM 1841 C C . ALA A 1 231 ? -21.455 4.424 28.950 1.00 90.25 231 ALA A C 1
ATOM 1843 O O . ALA A 1 231 ? -21.488 5.270 29.847 1.00 90.25 231 ALA A O 1
ATOM 1844 N N . GLU A 1 232 ? -22.327 3.424 28.892 1.00 91.56 232 GLU A N 1
ATOM 1845 C CA . GLU A 1 232 ? -23.289 3.157 29.954 1.00 91.56 232 GLU A CA 1
ATOM 1846 C C . GLU A 1 232 ? -22.587 2.630 31.214 1.00 91.56 232 GLU A C 1
ATOM 1848 O O . GLU A 1 232 ? -21.450 2.148 31.191 1.00 91.56 232 GLU A O 1
ATOM 1853 N N . LYS A 1 233 ? -23.273 2.693 32.359 1.00 90.12 233 LYS A N 1
ATOM 1854 C CA . LYS A 1 233 ? -22.706 2.228 33.628 1.00 90.12 233 LYS A CA 1
ATOM 1855 C C . LYS A 1 233 ? -22.347 0.740 33.544 1.00 90.12 233 LYS A C 1
ATOM 1857 O O . LYS A 1 233 ? -23.225 -0.111 33.474 1.00 90.12 233 LYS A O 1
ATOM 1862 N N . GLY A 1 234 ? -21.053 0.442 33.647 1.00 90.56 234 GLY A N 1
ATOM 1863 C CA . GLY A 1 234 ? -20.525 -0.923 33.584 1.00 90.56 234 GLY A CA 1
ATOM 1864 C C . GLY A 1 234 ? -20.173 -1.402 32.173 1.00 90.56 234 GLY A C 1
ATOM 1865 O O . GLY A 1 234 ? -19.593 -2.478 32.054 1.00 90.56 234 GLY A O 1
ATOM 1866 N N . GLN A 1 235 ? -20.454 -0.605 31.138 1.00 93.50 235 GLN A N 1
ATOM 1867 C CA . GLN A 1 235 ? -20.005 -0.863 29.774 1.00 93.50 235 GLN A CA 1
ATOM 1868 C C . GLN A 1 235 ? -18.508 -0.563 29.659 1.00 93.50 235 GLN A C 1
ATOM 1870 O O . GLN A 1 235 ? -18.023 0.477 30.119 1.00 93.50 235 GLN A O 1
ATOM 1875 N N . LYS A 1 236 ? -17.754 -1.478 29.054 1.00 95.38 236 LYS A N 1
ATOM 1876 C CA . LYS A 1 236 ? -16.319 -1.291 28.839 1.00 95.38 236 LYS A CA 1
ATOM 1877 C C . LYS A 1 236 ? -16.067 -0.475 27.579 1.00 95.38 236 LYS A C 1
ATOM 1879 O O . LYS A 1 236 ? -16.879 -0.417 26.658 1.00 95.38 236 LYS A O 1
ATOM 1884 N N . VAL A 1 237 ? -14.886 0.139 27.553 1.00 94.94 237 VAL A N 1
ATOM 1885 C CA . VAL A 1 237 ? -14.340 0.798 26.368 1.00 94.94 237 VAL A CA 1
ATOM 1886 C C . VAL A 1 237 ? -12.938 0.262 26.130 1.00 94.94 237 VAL A C 1
ATOM 1888 O O . VAL A 1 237 ? -12.050 0.452 26.974 1.00 94.94 237 VAL A O 1
ATOM 1891 N N . GLU A 1 238 ? -12.756 -0.399 24.995 1.00 95.94 238 GLU A N 1
ATOM 1892 C CA . GLU A 1 238 ? -11.507 -1.012 24.551 1.00 95.94 238 GLU A CA 1
ATOM 1893 C C . GLU A 1 238 ? -10.920 -0.277 23.342 1.00 95.94 238 GLU A C 1
ATOM 1895 O O . GLU A 1 238 ? -11.612 0.445 22.621 1.00 95.94 238 GLU A O 1
ATOM 1900 N N . GLY A 1 239 ? -9.620 -0.468 23.124 1.00 95.06 239 GLY A N 1
ATOM 1901 C CA . GLY A 1 239 ? -8.893 0.089 21.989 1.00 95.06 239 GLY A CA 1
ATOM 1902 C C . GLY A 1 239 ? 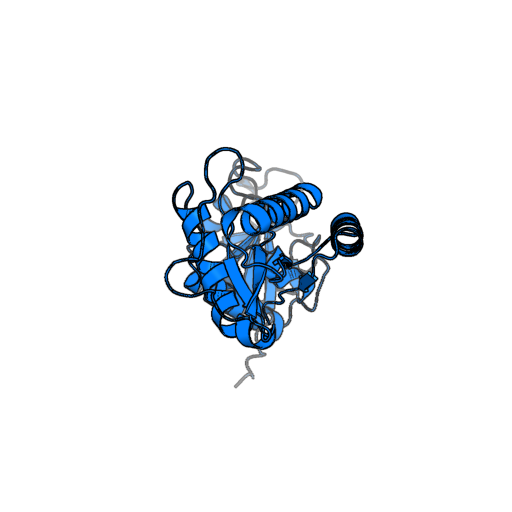-8.410 -1.002 21.045 1.00 95.06 239 GLY A C 1
ATOM 1903 O O . GLY A 1 239 ? -7.988 -2.076 21.475 1.00 95.06 239 GLY A O 1
ATOM 1904 N N . CYS A 1 240 ? -8.419 -0.704 19.754 1.00 93.00 240 CYS A N 1
ATOM 1905 C CA . CYS A 1 240 ? -7.898 -1.549 18.697 1.00 93.00 240 CYS A CA 1
ATOM 1906 C C . CYS A 1 240 ? -7.140 -0.685 17.687 1.00 93.00 240 CYS A C 1
ATOM 1908 O O . CYS A 1 240 ? -7.703 0.247 17.125 1.00 93.00 240 CYS A O 1
ATOM 1910 N N . ILE A 1 241 ? -5.884 -1.020 17.414 1.00 90.25 241 ILE A N 1
ATOM 1911 C CA . ILE A 1 241 ? -5.095 -0.416 16.343 1.00 90.25 241 ILE A CA 1
ATOM 1912 C C . ILE A 1 241 ? -5.007 -1.403 15.191 1.00 90.25 241 ILE A C 1
ATOM 1914 O O . ILE A 1 241 ? -4.615 -2.557 15.375 1.00 90.25 241 ILE A O 1
ATOM 1918 N N . VAL A 1 242 ? -5.335 -0.940 13.991 1.00 82.81 242 VAL A N 1
ATOM 1919 C CA . VAL A 1 242 ? -5.174 -1.702 12.755 1.00 82.81 242 VAL A CA 1
ATOM 1920 C C . VAL A 1 242 ? -4.035 -1.094 11.947 1.00 82.81 242 VAL A C 1
ATOM 1922 O O . VAL A 1 242 ? -4.039 0.103 11.659 1.00 82.81 242 VAL A O 1
ATOM 1925 N N . ALA A 1 243 ? -3.052 -1.911 11.575 1.00 79.50 243 ALA A N 1
ATOM 1926 C CA . ALA A 1 243 ? -1.854 -1.453 10.879 1.00 79.50 243 ALA A CA 1
ATOM 1927 C C . ALA A 1 243 ? -1.427 -2.423 9.767 1.00 79.50 243 ALA A C 1
ATOM 1929 O O . ALA A 1 243 ? -1.688 -3.623 9.842 1.00 79.50 243 ALA A O 1
ATOM 1930 N N . GLY A 1 244 ? -0.760 -1.909 8.728 1.00 66.19 244 GLY A N 1
ATOM 1931 C CA . GLY A 1 244 ? -0.132 -2.746 7.691 1.00 66.19 244 GLY A CA 1
ATOM 1932 C C . GLY A 1 244 ? 1.191 -3.369 8.154 1.00 66.19 244 GLY A C 1
ATOM 1933 O O . GLY A 1 244 ? 1.545 -4.478 7.761 1.00 66.19 244 GLY A O 1
ATOM 1934 N N . ASP A 1 245 ? 1.905 -2.675 9.035 1.00 67.12 245 ASP A N 1
ATOM 1935 C CA . ASP A 1 245 ? 3.043 -3.165 9.803 1.00 67.12 245 ASP A CA 1
ATOM 1936 C C . ASP A 1 245 ? 3.164 -2.406 11.135 1.00 67.12 245 ASP A C 1
ATOM 1938 O O . ASP A 1 245 ? 2.440 -1.443 11.387 1.00 67.12 245 ASP A O 1
ATOM 1942 N N . TYR A 1 246 ? 4.036 -2.878 12.026 1.00 77.75 246 TYR A N 1
ATOM 1943 C CA . TYR A 1 246 ? 4.318 -2.210 13.292 1.00 77.75 246 TYR A CA 1
ATOM 1944 C C . TYR A 1 246 ? 5.762 -2.437 13.738 1.00 77.75 246 TYR A C 1
ATOM 1946 O O . TYR A 1 246 ? 6.384 -3.440 13.380 1.00 77.75 246 TYR A O 1
ATOM 1954 N N . ASP A 1 247 ? 6.280 -1.502 14.531 1.00 80.75 247 ASP A N 1
ATOM 1955 C CA . ASP A 1 247 ? 7.565 -1.616 15.212 1.00 80.75 247 ASP A CA 1
ATOM 1956 C C . ASP A 1 247 ? 7.396 -2.126 16.653 1.00 80.75 247 ASP A C 1
ATOM 1958 O O . ASP A 1 247 ? 6.289 -2.263 17.183 1.00 80.75 247 ASP A O 1
ATOM 1962 N N . GLU A 1 248 ? 8.519 -2.426 17.301 1.00 89.38 248 GLU A N 1
ATOM 1963 C CA . GLU A 1 248 ? 8.518 -2.952 18.666 1.00 89.38 248 GLU A CA 1
ATOM 1964 C C . GLU A 1 248 ? 7.941 -1.949 19.675 1.00 89.38 248 GLU A C 1
ATOM 1966 O O . GLU A 1 248 ? 7.318 -2.350 20.657 1.00 89.38 248 GLU A O 1
ATOM 1971 N N . HIS A 1 249 ? 8.068 -0.647 19.402 1.00 90.44 249 HIS A N 1
ATOM 1972 C CA . HIS A 1 249 ? 7.504 0.404 20.244 1.00 90.44 249 HIS A CA 1
ATOM 1973 C C . HIS A 1 249 ? 5.980 0.305 20.286 1.00 90.44 249 HIS A C 1
ATOM 1975 O O . HIS A 1 249 ? 5.401 0.249 21.371 1.00 90.44 249 HIS A O 1
ATOM 1981 N N . LEU A 1 250 ? 5.327 0.192 19.122 1.00 88.50 250 LEU A N 1
ATOM 1982 C CA . LEU A 1 250 ? 3.876 0.036 19.070 1.00 88.50 250 LEU A CA 1
ATOM 1983 C C . LEU A 1 250 ? 3.427 -1.253 19.753 1.00 88.50 250 LEU A C 1
ATOM 1985 O O . LEU A 1 250 ? 2.450 -1.239 20.497 1.00 88.50 250 LEU A O 1
ATOM 1989 N N . ARG A 1 251 ? 4.139 -2.364 19.520 1.00 93.31 251 ARG A N 1
ATOM 1990 C CA . ARG A 1 251 ? 3.815 -3.662 20.127 1.00 93.31 251 ARG A CA 1
ATOM 1991 C C . ARG A 1 251 ? 3.838 -3.585 21.655 1.00 93.31 251 ARG A C 1
ATOM 1993 O O . ARG A 1 251 ? 2.911 -4.070 22.303 1.00 93.31 251 ARG A O 1
ATOM 2000 N N . LEU A 1 252 ? 4.891 -2.992 22.220 1.00 93.56 252 LEU A N 1
ATOM 2001 C CA . LEU A 1 252 ? 5.069 -2.853 23.666 1.00 93.56 252 LEU A CA 1
ATOM 2002 C C . LEU A 1 252 ? 4.047 -1.887 24.272 1.00 93.56 252 LEU A C 1
ATOM 2004 O O . LEU A 1 252 ? 3.415 -2.225 25.273 1.00 93.56 252 LEU A O 1
ATOM 2008 N N . ALA A 1 253 ? 3.844 -0.725 23.649 1.00 94.69 253 ALA A N 1
ATOM 2009 C CA . ALA A 1 253 ? 2.891 0.273 24.122 1.00 94.69 253 ALA A CA 1
ATOM 2010 C C . ALA A 1 253 ? 1.448 -0.251 24.080 1.00 94.69 253 ALA A C 1
ATOM 2012 O O . ALA A 1 253 ? 0.721 -0.120 25.062 1.00 94.69 253 ALA A O 1
ATOM 2013 N N . ALA A 1 254 ? 1.052 -0.910 22.986 1.00 94.94 254 ALA A N 1
ATOM 2014 C CA . ALA A 1 254 ? -0.274 -1.507 22.852 1.00 94.94 254 ALA A CA 1
ATOM 2015 C C . ALA A 1 254 ? -0.520 -2.582 23.920 1.00 94.94 254 ALA A C 1
ATOM 2017 O O . ALA A 1 254 ? -1.564 -2.577 24.569 1.00 94.94 254 ALA A O 1
ATOM 2018 N N . ALA A 1 255 ? 0.463 -3.456 24.163 1.00 93.88 255 ALA A N 1
ATOM 2019 C CA . ALA A 1 255 ? 0.365 -4.484 25.195 1.00 93.88 255 ALA A CA 1
ATOM 2020 C C . ALA A 1 255 ? 0.213 -3.881 26.603 1.00 93.88 255 ALA A C 1
ATOM 2022 O O . ALA A 1 255 ? -0.663 -4.303 27.355 1.00 93.88 255 ALA A O 1
ATOM 2023 N N . ALA A 1 256 ? 1.018 -2.871 26.947 1.00 96.56 256 ALA A N 1
ATOM 2024 C CA . ALA A 1 256 ? 0.941 -2.199 28.245 1.00 96.56 256 ALA A CA 1
ATOM 2025 C C . ALA A 1 256 ? -0.386 -1.445 28.445 1.00 96.56 256 ALA A C 1
ATOM 2027 O O . ALA A 1 256 ? -0.927 -1.417 29.548 1.00 96.56 256 ALA A O 1
ATOM 2028 N N . ALA A 1 257 ? -0.925 -0.863 27.373 1.00 93.88 257 ALA A N 1
ATOM 2029 C CA . ALA A 1 257 ? -2.180 -0.119 27.368 1.00 93.88 257 ALA A CA 1
ATOM 2030 C C . ALA A 1 257 ? -3.438 -1.003 27.246 1.00 93.88 257 ALA A C 1
ATOM 2032 O O . ALA A 1 257 ? -4.551 -0.477 27.238 1.00 93.88 257 ALA A O 1
ATOM 2033 N N . ASN A 1 258 ? -3.274 -2.327 27.123 1.00 94.06 258 ASN A N 1
ATOM 2034 C CA . ASN A 1 258 ? -4.341 -3.275 26.792 1.00 94.06 258 ASN A CA 1
ATOM 2035 C C . ASN A 1 258 ? -5.133 -2.872 25.528 1.00 94.06 258 ASN A C 1
ATOM 2037 O O . ASN A 1 258 ? -6.361 -2.941 25.479 1.00 94.06 258 ASN A O 1
ATOM 2041 N N . VAL A 1 259 ? -4.409 -2.418 24.503 1.00 96.00 259 VAL A N 1
ATOM 2042 C CA . VAL A 1 259 ? -4.931 -2.077 23.177 1.00 96.00 259 VAL A CA 1
ATOM 2043 C C . VAL A 1 259 ? -4.650 -3.243 22.233 1.00 96.00 259 VAL A C 1
ATOM 2045 O O . VAL A 1 259 ? -3.512 -3.692 22.087 1.00 96.00 259 VAL A O 1
ATOM 2048 N N . ARG A 1 260 ? -5.689 -3.745 21.562 1.00 93.44 260 ARG A N 1
ATOM 2049 C CA . ARG A 1 260 ? -5.570 -4.829 20.580 1.00 93.44 260 ARG A CA 1
ATOM 2050 C C . ARG A 1 260 ? -4.805 -4.335 19.351 1.00 93.44 260 ARG A C 1
ATOM 2052 O O . ARG A 1 260 ? -5.109 -3.268 18.836 1.00 93.44 260 ARG A O 1
ATOM 2059 N N . LEU A 1 261 ? -3.868 -5.127 18.834 1.00 88.69 261 LEU A N 1
ATOM 2060 C CA . LEU A 1 261 ? -3.150 -4.816 17.595 1.00 88.69 261 LEU A CA 1
ATOM 2061 C C . LEU A 1 261 ? -3.532 -5.811 16.495 1.00 88.69 261 LEU A C 1
ATOM 2063 O O . LEU A 1 261 ? -3.407 -7.022 16.676 1.00 88.69 261 LEU A O 1
ATOM 2067 N N . VAL A 1 262 ? -3.998 -5.302 15.356 1.00 83.62 262 VAL A N 1
ATOM 2068 C CA . VAL A 1 262 ? -4.450 -6.095 14.207 1.00 83.62 262 VAL A CA 1
ATOM 2069 C C . VAL A 1 262 ? -3.601 -5.753 12.988 1.00 83.62 262 VAL A C 1
ATOM 2071 O O . VAL A 1 262 ? -3.552 -4.607 12.548 1.00 83.62 262 VAL A O 1
ATOM 2074 N N . LEU A 1 263 ? -2.954 -6.766 12.414 1.00 73.50 263 LEU A N 1
ATOM 2075 C CA . LEU A 1 263 ? -2.226 -6.640 11.154 1.00 73.50 263 LEU A CA 1
ATOM 2076 C C . LEU A 1 263 ? -3.160 -6.884 9.971 1.00 73.50 263 LEU A C 1
ATOM 2078 O O . LEU A 1 263 ? -3.770 -7.950 9.869 1.00 73.50 263 LEU A O 1
ATOM 2082 N N . VAL A 1 264 ? -3.218 -5.932 9.044 1.00 64.62 264 VAL A N 1
ATOM 2083 C CA . VAL A 1 264 ? -3.887 -6.118 7.754 1.00 64.62 264 VAL A CA 1
ATOM 2084 C C . VAL A 1 264 ? -2.846 -6.460 6.704 1.00 64.62 264 VAL A C 1
ATOM 2086 O O . VAL A 1 264 ? -1.905 -5.707 6.472 1.00 64.62 264 VAL A O 1
ATOM 2089 N N . ARG A 1 265 ? -3.053 -7.596 6.040 1.00 52.97 265 ARG A N 1
ATOM 2090 C CA . ARG A 1 265 ? -2.325 -7.983 4.832 1.00 52.97 265 ARG A CA 1
ATOM 2091 C C . ARG A 1 265 ? -3.286 -7.881 3.657 1.00 52.97 265 ARG A C 1
ATOM 2093 O O . ARG A 1 265 ? -4.381 -8.441 3.718 1.00 52.97 265 ARG A O 1
ATOM 2100 N N . LEU A 1 266 ? -2.906 -7.144 2.618 1.00 46.81 266 LEU A N 1
ATOM 2101 C CA . LEU A 1 266 ? -3.622 -7.177 1.346 1.00 46.81 266 LEU A CA 1
ATOM 2102 C C . LEU A 1 266 ? -3.143 -8.438 0.618 1.00 46.81 266 LEU A C 1
ATOM 2104 O O . LEU A 1 266 ? -2.052 -8.443 0.062 1.00 46.81 266 LEU A O 1
ATOM 2108 N N . GLY A 1 267 ? -3.910 -9.524 0.753 1.00 38.78 267 GLY A N 1
ATOM 2109 C CA . GLY A 1 267 ? -3.660 -10.785 0.046 1.00 38.78 267 GLY A CA 1
ATOM 2110 C C . GLY A 1 267 ? -3.943 -10.704 -1.448 1.00 38.78 267 GLY A C 1
ATOM 2111 O O . GLY A 1 267 ? -4.692 -9.789 -1.867 1.00 38.78 267 GLY A O 1
#

Foldseek 3Di:
DDDPPDAWEKEAEAADAPPDVCDLRYVVVCVVPLWRKDWPPAPCLVVHAFQHKYFYYHQPFFTFWIWTQHGHWDWDDPVPDDDPITMTIGRTHPTDTQPDTHGCLQQQVVWPDNPSVGRMDTGHVVSVVLNVLSSVLCVVLPADDPPVRVVSNLNSVLVVCQVVCVVVQWDALDDPQAAQCALDDPLGTARGWTAGPVRAIEGEHEDDVDDLVRRLVNQVSVQVSCVVPPADVPGHYAYEYEYCDDDPSNVVSCVVVVHHYHHDHPD